Protein AF-A0A920RIL0-F1 (afdb_monomer_lite)

Structure (mmCIF, N/CA/C/O backbone):
data_AF-A0A920RIL0-F1
#
_entry.id   AF-A0A920RIL0-F1
#
loop_
_atom_site.group_PDB
_atom_site.id
_atom_site.type_symbol
_atom_site.label_atom_id
_atom_site.label_alt_id
_atom_site.label_comp_id
_atom_site.label_asym_id
_atom_site.label_entity_id
_atom_site.label_seq_id
_atom_site.pdbx_PDB_ins_code
_atom_site.Cartn_x
_atom_site.Cartn_y
_atom_site.Cartn_z
_atom_site.occupancy
_atom_site.B_iso_or_equiv
_atom_site.auth_seq_id
_atom_site.auth_comp_id
_atom_site.auth_asym_id
_atom_site.auth_atom_id
_atom_site.pdbx_PDB_model_num
ATOM 1 N N . MET A 1 1 ? -2.866 13.412 -22.494 1.00 49.56 1 MET A N 1
ATOM 2 C CA . MET A 1 1 ? -2.542 11.996 -22.767 1.00 49.56 1 MET A CA 1
ATOM 3 C C . MET A 1 1 ? -3.400 11.164 -21.834 1.00 49.56 1 MET A C 1
ATOM 5 O O . MET A 1 1 ? -3.338 11.441 -20.638 1.00 49.56 1 MET A O 1
ATOM 9 N N . PRO A 1 2 ? -4.273 10.280 -22.341 1.00 60.06 2 PRO A N 1
ATOM 10 C CA . PRO A 1 2 ? -5.115 9.467 -21.474 1.00 60.06 2 PRO A CA 1
ATOM 11 C C . PRO A 1 2 ? -4.223 8.517 -20.672 1.00 60.06 2 PRO A C 1
ATOM 13 O O . PRO A 1 2 ? -3.337 7.881 -21.232 1.00 60.06 2 PRO A O 1
ATOM 16 N N . ILE A 1 3 ? -4.432 8.463 -19.360 1.00 62.81 3 ILE A N 1
ATOM 17 C CA . ILE A 1 3 ? -3.834 7.437 -18.507 1.00 62.81 3 ILE A CA 1
ATOM 18 C C . ILE A 1 3 ? -4.534 6.130 -18.899 1.00 62.81 3 ILE A C 1
ATOM 20 O O . ILE A 1 3 ? -5.755 6.032 -18.752 1.00 62.81 3 ILE A O 1
ATOM 24 N N . SER A 1 4 ? -3.810 5.163 -19.467 1.00 67.12 4 SER A N 1
ATOM 25 C CA . SER A 1 4 ? -4.355 3.847 -19.811 1.00 67.12 4 SER A CA 1
ATOM 26 C C . SER A 1 4 ? -4.623 3.064 -18.526 1.00 67.12 4 SER A C 1
ATOM 28 O O . SER A 1 4 ? -3.791 2.321 -18.023 1.00 67.12 4 SER A O 1
ATOM 30 N N . LEU A 1 5 ? -5.832 3.209 -17.980 1.00 69.69 5 LEU A N 1
ATOM 31 C CA . LEU A 1 5 ? -6.264 2.458 -16.793 1.00 69.69 5 LEU A CA 1
ATOM 32 C C . LEU A 1 5 ? -6.275 0.939 -17.0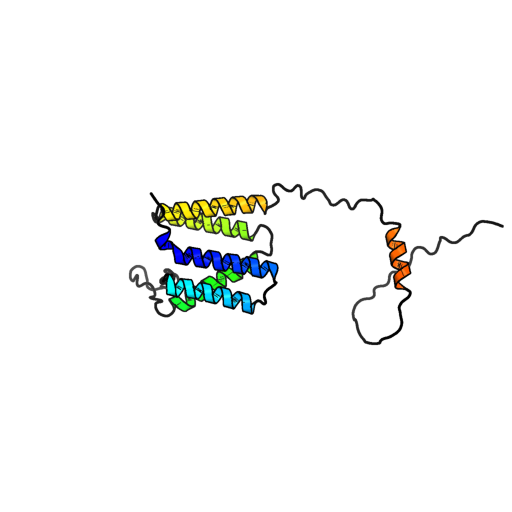26 1.00 69.69 5 LEU A C 1
ATOM 34 O O . LEU A 1 5 ? -6.320 0.180 -16.064 1.00 69.69 5 LEU A O 1
ATOM 38 N N . THR A 1 6 ? -6.241 0.500 -18.289 1.00 78.06 6 THR A N 1
ATOM 39 C CA . THR A 1 6 ? -6.264 -0.910 -18.689 1.00 78.06 6 THR A CA 1
ATOM 40 C C . THR A 1 6 ? -5.052 -1.692 -18.190 1.00 78.06 6 THR A C 1
ATOM 42 O O . THR A 1 6 ? -5.210 -2.858 -17.837 1.00 78.06 6 THR A O 1
ATOM 45 N N . GLU A 1 7 ? -3.883 -1.057 -18.131 1.00 76.88 7 GLU A N 1
ATOM 46 C CA . GLU A 1 7 ? -2.630 -1.694 -17.705 1.00 76.88 7 GLU A CA 1
ATOM 47 C C . GLU A 1 7 ? -2.600 -1.945 -16.192 1.00 76.88 7 GLU A C 1
ATOM 49 O O . GLU A 1 7 ? -2.037 -2.933 -15.752 1.00 76.88 7 GLU A O 1
ATOM 54 N N . TYR A 1 8 ? -3.296 -1.126 -15.396 1.00 80.69 8 TYR A N 1
ATOM 55 C CA . TYR A 1 8 ? -3.275 -1.194 -13.925 1.00 80.69 8 TYR A CA 1
ATOM 56 C C . TYR A 1 8 ? -4.561 -1.780 -13.318 1.00 80.69 8 TYR A C 1
ATOM 58 O O . TYR A 1 8 ? -4.869 -1.567 -12.143 1.00 80.69 8 TYR A O 1
ATOM 66 N N . ARG A 1 9 ? -5.370 -2.493 -14.112 1.00 87.88 9 ARG A N 1
ATOM 67 C CA . ARG A 1 9 ? -6.700 -2.978 -13.686 1.00 87.88 9 ARG A CA 1
ATOM 68 C C . ARG A 1 9 ? -6.630 -3.914 -12.488 1.00 87.88 9 ARG A C 1
ATOM 70 O O . ARG A 1 9 ? -7.456 -3.799 -11.584 1.00 87.88 9 ARG A O 1
ATOM 77 N N . VAL A 1 10 ? -5.675 -4.841 -12.509 1.00 87.88 10 VAL A N 1
ATOM 78 C CA . VAL A 1 10 ? -5.489 -5.825 -11.439 1.00 87.88 10 VAL A CA 1
ATOM 79 C C . VAL A 1 10 ? -5.045 -5.112 -10.166 1.00 87.88 10 VAL A C 1
ATOM 81 O O . VAL A 1 10 ? -5.660 -5.298 -9.118 1.00 87.88 10 VAL A O 1
ATOM 84 N N . LEU A 1 11 ? -4.073 -4.205 -10.279 1.00 86.44 11 LEU A N 1
ATOM 85 C CA . LEU A 1 11 ? -3.613 -3.369 -9.176 1.00 86.44 11 LEU A CA 1
ATOM 86 C C . LEU A 1 11 ? -4.756 -2.588 -8.509 1.00 86.44 11 LEU A C 1
ATOM 88 O O . LEU A 1 11 ? -4.935 -2.682 -7.294 1.00 86.44 11 LEU A O 1
ATOM 92 N N . TYR A 1 12 ? -5.586 -1.877 -9.279 1.00 88.38 12 TYR A N 1
ATOM 93 C CA . TYR A 1 12 ? -6.725 -1.146 -8.713 1.00 88.38 12 TYR A CA 1
ATOM 94 C C . TYR A 1 12 ? -7.756 -2.067 -8.056 1.00 88.38 12 TYR A C 1
ATOM 96 O O . TYR A 1 12 ? -8.289 -1.730 -6.999 1.00 88.38 12 TYR A O 1
ATOM 104 N N . PHE A 1 13 ? -8.023 -3.235 -8.644 1.00 90.81 13 PHE A N 1
ATOM 105 C CA . PHE A 1 13 ? -8.923 -4.222 -8.054 1.00 90.81 13 PHE A CA 1
ATOM 106 C C . PHE A 1 13 ? -8.411 -4.715 -6.692 1.00 90.81 13 PHE A C 1
ATOM 108 O O . PHE A 1 13 ? -9.163 -4.734 -5.718 1.00 90.81 13 PHE A O 1
ATOM 115 N N . CYS A 1 14 ? -7.121 -5.031 -6.595 1.00 91.31 14 CYS A N 1
ATOM 116 C CA . CYS A 1 14 ? -6.489 -5.465 -5.353 1.00 91.31 14 CYS A CA 1
ATOM 117 C C . CYS A 1 14 ? -6.467 -4.363 -4.283 1.00 91.31 14 CYS A C 1
ATOM 119 O O . CYS A 1 14 ? -6.747 -4.647 -3.118 1.00 91.31 14 CYS A O 1
ATOM 121 N N . ILE A 1 15 ? -6.220 -3.104 -4.665 1.00 90.25 15 ILE A N 1
ATOM 122 C CA . ILE A 1 15 ? -6.303 -1.954 -3.746 1.00 90.25 15 ILE A CA 1
ATOM 123 C C . ILE A 1 15 ? -7.717 -1.824 -3.169 1.00 90.25 15 ILE A C 1
ATOM 125 O O . ILE A 1 15 ? -7.874 -1.671 -1.959 1.00 90.25 15 ILE A O 1
ATOM 129 N N . VAL A 1 16 ? -8.754 -1.933 -4.007 1.00 92.56 16 VAL A N 1
ATOM 130 C CA . VAL A 1 16 ? -10.151 -1.879 -3.547 1.00 92.56 16 VAL A CA 1
ATOM 131 C C . VAL A 1 16 ? -10.467 -3.042 -2.605 1.00 92.56 16 VAL A C 1
ATOM 133 O O . VAL A 1 16 ? -11.109 -2.829 -1.578 1.00 92.56 16 VAL A O 1
ATOM 136 N N . LEU A 1 17 ? -9.994 -4.257 -2.897 1.00 92.44 17 LEU A N 1
ATOM 137 C CA . LEU A 1 17 ? -10.187 -5.408 -2.010 1.00 92.44 17 LEU A CA 1
ATOM 138 C C . LEU A 1 17 ? -9.513 -5.226 -0.647 1.00 92.44 17 LEU A C 1
ATOM 140 O O . LEU A 1 17 ? -10.130 -5.533 0.375 1.00 92.44 17 LEU A O 1
ATOM 144 N N . LEU A 1 18 ? -8.279 -4.715 -0.610 1.00 91.12 18 LEU A N 1
ATOM 145 C CA . LEU A 1 18 ? -7.586 -4.417 0.648 1.00 91.12 18 LEU A CA 1
ATOM 146 C C . LEU A 1 18 ? -8.314 -3.332 1.436 1.00 91.12 18 LEU A C 1
ATOM 148 O O . LEU A 1 18 ? -8.515 -3.491 2.636 1.00 91.12 18 LEU A O 1
ATOM 152 N N . PHE A 1 19 ? -8.775 -2.279 0.760 1.00 90.69 19 PHE A N 1
ATOM 153 C CA . PHE A 1 19 ? -9.535 -1.201 1.386 1.00 90.69 19 PHE A CA 1
ATOM 154 C C . PHE A 1 19 ? -10.853 -1.697 1.994 1.00 90.69 19 PHE A C 1
ATOM 156 O O . PHE A 1 19 ? -11.148 -1.415 3.152 1.00 90.69 19 PHE A O 1
ATOM 163 N N . VAL A 1 20 ? -11.623 -2.501 1.251 1.00 92.00 20 VAL A N 1
ATOM 164 C CA . VAL A 1 20 ? -12.858 -3.118 1.762 1.00 92.00 20 VAL A CA 1
ATOM 165 C C . VAL A 1 20 ? -12.556 -4.048 2.933 1.00 92.00 20 VAL A C 1
ATOM 167 O O . VAL A 1 20 ? -13.283 -4.031 3.920 1.00 92.00 20 VAL A O 1
ATOM 170 N N . THR A 1 21 ? -11.484 -4.837 2.850 1.00 90.12 21 THR A N 1
ATOM 171 C CA . THR A 1 21 ? -11.069 -5.717 3.950 1.00 90.12 21 THR A CA 1
ATOM 172 C C . THR A 1 21 ? -10.731 -4.908 5.202 1.00 90.12 21 THR A C 1
ATOM 174 O O . THR A 1 21 ? -11.156 -5.302 6.282 1.00 90.12 21 THR A O 1
ATOM 177 N N . GLY A 1 22 ? -10.047 -3.766 5.059 1.00 88.19 22 GLY A N 1
ATOM 178 C CA . GLY A 1 22 ? -9.772 -2.834 6.158 1.00 88.19 22 GLY A CA 1
ATOM 179 C C . GLY A 1 22 ? -11.048 -2.272 6.787 1.00 88.19 22 GLY A C 1
ATOM 180 O O . GLY A 1 22 ? -11.240 -2.394 7.987 1.00 88.19 22 GLY A O 1
ATOM 181 N N . ILE A 1 23 ? -11.994 -1.786 5.976 1.00 89.38 23 ILE A N 1
ATOM 182 C CA . ILE A 1 23 ? -13.288 -1.300 6.491 1.00 89.38 23 ILE A CA 1
ATOM 183 C C . ILE A 1 23 ? -14.049 -2.406 7.233 1.00 89.38 23 ILE A C 1
ATOM 185 O O . ILE A 1 23 ? -14.637 -2.175 8.287 1.00 89.38 23 ILE A O 1
ATOM 189 N N . VAL A 1 24 ? -14.100 -3.615 6.667 1.00 90.38 24 VAL A N 1
ATOM 190 C CA . VAL A 1 24 ? -14.800 -4.740 7.303 1.00 90.38 24 VAL A CA 1
ATOM 191 C C . VAL A 1 24 ? -14.129 -5.114 8.620 1.00 90.38 24 VAL A C 1
ATOM 193 O O . VAL A 1 24 ? -14.828 -5.487 9.562 1.00 90.38 24 VAL A O 1
ATOM 196 N N . ASP A 1 25 ? -12.807 -5.013 8.684 1.00 88.19 25 ASP A N 1
ATOM 197 C CA . ASP A 1 25 ? -12.043 -5.260 9.894 1.00 88.19 25 ASP A CA 1
ATOM 198 C C . ASP A 1 25 ? -12.374 -4.263 11.010 1.00 88.19 25 ASP A C 1
ATOM 200 O O . ASP A 1 25 ? -12.695 -4.684 12.121 1.00 88.19 25 ASP A O 1
ATOM 204 N N . ASP A 1 26 ? -12.420 -2.973 10.680 1.00 85.25 26 ASP A N 1
ATOM 205 C CA . ASP A 1 26 ? -12.790 -1.909 11.619 1.00 85.25 26 ASP A CA 1
ATOM 206 C C . ASP A 1 26 ? -14.232 -2.059 12.129 1.00 85.25 26 ASP A C 1
ATOM 208 O O . ASP A 1 26 ? -14.541 -1.736 13.274 1.00 85.25 26 ASP A O 1
ATOM 212 N N . LEU A 1 27 ? -15.142 -2.566 11.287 1.00 88.38 27 LEU A N 1
ATOM 213 C CA . LEU A 1 27 ? -16.558 -2.721 11.637 1.00 88.38 27 LEU A CA 1
ATOM 214 C C . LEU A 1 27 ? -16.879 -4.010 12.401 1.00 88.38 27 LEU A C 1
ATOM 216 O O . LEU A 1 27 ? -17.881 -4.054 13.117 1.00 88.38 27 LEU A O 1
ATOM 220 N N . ARG A 1 28 ? -16.130 -5.094 12.170 1.00 86.88 28 ARG A N 1
ATOM 221 C CA . ARG A 1 28 ? -16.470 -6.440 12.670 1.00 86.88 28 ARG A CA 1
ATOM 222 C C . ARG A 1 28 ? -15.414 -7.065 13.576 1.00 86.88 28 ARG A C 1
ATOM 224 O O . ARG A 1 28 ? -15.626 -8.207 13.976 1.00 86.88 28 ARG A O 1
ATOM 231 N N . GLU A 1 29 ? -14.320 -6.362 13.869 1.00 84.62 29 GLU A N 1
ATOM 232 C CA . GLU A 1 29 ? -13.197 -6.844 14.684 1.00 84.62 29 GLU A CA 1
ATOM 233 C C . GLU A 1 29 ? -12.791 -8.276 14.302 1.00 84.62 29 GLU A C 1
ATOM 235 O O . GLU A 1 29 ? -12.938 -9.234 15.068 1.00 84.62 29 GLU A O 1
ATOM 240 N N . LEU A 1 30 ? -12.327 -8.458 13.062 1.00 87.00 30 LEU A N 1
ATOM 241 C CA . LEU A 1 30 ? -12.031 -9.796 12.558 1.00 87.00 30 LEU A CA 1
ATOM 242 C C . LEU A 1 30 ? -10.887 -10.446 13.358 1.00 87.00 30 LEU A C 1
ATOM 244 O O . LEU A 1 30 ? -9.937 -9.771 13.767 1.00 87.00 30 LEU A O 1
ATOM 248 N N . PRO A 1 31 ? -10.900 -11.779 13.544 1.00 89.44 31 PRO A N 1
ATOM 249 C CA . PRO A 1 31 ? -9.770 -12.454 14.160 1.00 89.44 31 PRO A CA 1
ATOM 250 C C . PRO A 1 31 ? -8.516 -12.280 13.280 1.00 89.44 31 PRO A C 1
ATOM 252 O O . PRO A 1 31 ? -8.625 -12.355 12.051 1.00 89.44 31 PRO A O 1
ATOM 255 N N . PRO A 1 32 ? -7.310 -12.126 13.866 1.00 86.38 32 PRO A N 1
ATOM 256 C CA . PRO A 1 32 ? -6.076 -11.866 13.112 1.00 86.38 32 PRO A CA 1
ATOM 257 C C . PRO A 1 32 ? -5.805 -12.875 11.987 1.00 86.38 32 PRO A C 1
ATOM 259 O O . PRO A 1 32 ? -5.346 -12.506 10.908 1.00 86.38 32 PRO A O 1
ATOM 262 N N . ALA A 1 33 ? -6.161 -14.145 12.205 1.00 89.44 33 ALA A N 1
ATOM 263 C CA . ALA A 1 33 ? -6.029 -15.197 11.201 1.00 89.44 33 ALA A CA 1
ATOM 264 C C . ALA A 1 33 ? -6.889 -14.942 9.949 1.00 89.44 33 ALA A C 1
ATOM 266 O O . ALA A 1 33 ? -6.428 -15.177 8.835 1.00 89.44 33 ALA A O 1
ATOM 267 N N . ALA A 1 34 ? -8.115 -14.428 10.105 1.00 88.69 34 ALA A N 1
ATOM 268 C CA . ALA A 1 34 ? -8.984 -14.120 8.970 1.00 88.69 34 ALA A CA 1
ATOM 269 C C . ALA A 1 34 ? -8.444 -12.934 8.156 1.00 88.69 34 ALA A C 1
ATOM 271 O O . ALA A 1 34 ? -8.430 -12.998 6.927 1.00 88.69 34 ALA A O 1
ATOM 272 N N . LYS A 1 35 ? -7.929 -11.895 8.831 1.00 88.94 35 LYS A N 1
ATOM 273 C CA . LYS A 1 35 ? -7.284 -10.744 8.172 1.00 88.94 35 LYS A CA 1
ATOM 274 C C . LYS A 1 35 ? -6.095 -11.197 7.325 1.00 88.94 35 LYS A C 1
ATOM 276 O O . LYS A 1 35 ? -5.992 -10.839 6.155 1.00 88.94 35 LYS A O 1
ATOM 281 N N . PHE A 1 36 ? -5.245 -12.047 7.901 1.00 91.69 36 PHE A N 1
ATOM 282 C CA . PHE A 1 36 ? -4.061 -12.569 7.229 1.00 91.69 36 PHE A CA 1
ATOM 283 C C . PHE A 1 36 ? -4.409 -13.404 5.991 1.00 91.69 36 PHE A C 1
ATOM 285 O O . PHE A 1 36 ? -3.791 -13.232 4.945 1.00 91.69 36 PHE A O 1
ATOM 292 N N . VAL A 1 37 ? -5.430 -14.268 6.066 1.00 93.38 37 VAL A N 1
ATOM 293 C CA . VAL A 1 37 ? -5.878 -15.067 4.909 1.00 93.38 37 VAL A CA 1
ATOM 294 C C . VAL A 1 37 ? -6.377 -14.173 3.773 1.00 93.38 37 VAL A C 1
ATOM 296 O O . VAL A 1 37 ? -6.024 -14.405 2.619 1.00 93.38 37 VAL A O 1
ATOM 299 N N . MET A 1 38 ? -7.149 -13.126 4.078 1.00 91.50 38 MET A N 1
ATOM 300 C CA . MET A 1 38 ? -7.628 -12.185 3.058 1.00 91.50 38 MET A CA 1
ATOM 301 C C . MET A 1 38 ? -6.472 -11.423 2.400 1.00 91.50 38 MET A C 1
ATOM 303 O O . MET A 1 38 ? -6.415 -11.327 1.175 1.00 91.50 38 MET A O 1
ATOM 307 N N . GLN A 1 39 ? -5.512 -10.943 3.194 1.00 93.62 39 GLN A N 1
ATOM 308 C CA . GLN A 1 39 ? -4.314 -10.273 2.681 1.00 93.62 39 GLN A CA 1
ATOM 309 C C . GLN A 1 39 ? -3.455 -11.220 1.832 1.00 93.62 39 GLN A C 1
ATOM 311 O O . GLN A 1 39 ? -2.956 -10.817 0.784 1.00 93.62 39 GLN A O 1
ATOM 316 N N . LEU A 1 40 ? -3.335 -12.491 2.231 1.00 94.06 40 LEU A N 1
ATOM 317 C CA . LEU A 1 40 ? -2.615 -13.514 1.473 1.00 94.06 40 LEU A CA 1
ATOM 318 C C . LEU A 1 40 ? -3.269 -13.761 0.112 1.00 94.06 40 LEU A C 1
ATOM 320 O O . LEU A 1 40 ? -2.569 -13.818 -0.894 1.00 94.06 40 LEU A O 1
ATOM 324 N N . ILE A 1 41 ? -4.599 -13.863 0.058 1.00 93.06 41 ILE A N 1
ATOM 325 C CA . ILE A 1 41 ? -5.328 -14.030 -1.206 1.00 93.06 41 ILE A CA 1
ATOM 326 C C . ILE A 1 41 ? -5.067 -12.841 -2.135 1.00 93.06 41 ILE A C 1
ATOM 328 O O . ILE A 1 41 ? -4.790 -13.045 -3.316 1.00 93.06 41 ILE A O 1
ATOM 332 N N . VAL A 1 42 ? -5.108 -11.610 -1.615 1.00 92.69 42 VAL A N 1
ATOM 333 C CA . VAL A 1 42 ? -4.833 -10.419 -2.433 1.00 92.69 42 VAL A CA 1
ATOM 334 C C . VAL A 1 42 ? -3.378 -10.381 -2.911 1.00 92.69 42 VAL A C 1
ATOM 336 O O . VAL A 1 42 ? -3.134 -10.070 -4.077 1.00 92.69 42 VAL A O 1
ATOM 339 N N . ALA A 1 43 ? -2.422 -10.746 -2.054 1.00 91.12 43 ALA A N 1
ATOM 340 C CA . ALA A 1 43 ? -1.010 -10.809 -2.421 1.00 91.12 43 ALA A CA 1
ATOM 341 C C . ALA A 1 43 ? -0.754 -11.832 -3.534 1.00 91.12 43 ALA A C 1
ATOM 343 O O . ALA A 1 43 ? -0.080 -11.528 -4.515 1.00 91.12 43 ALA A O 1
ATOM 344 N N . LEU A 1 44 ? -1.348 -13.023 -3.42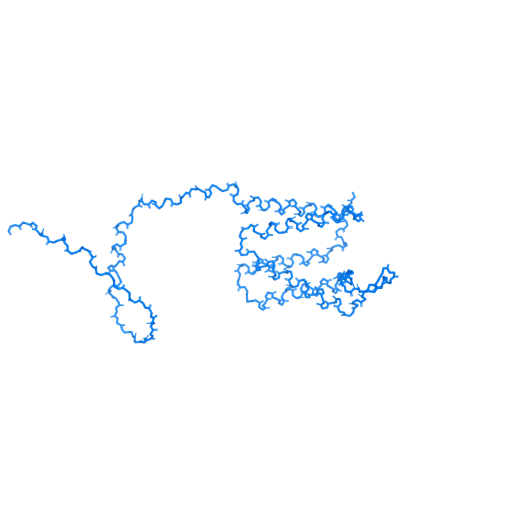9 1.00 91.25 44 LEU A N 1
ATOM 345 C CA . LEU A 1 44 ? -1.250 -14.045 -4.470 1.00 91.25 44 LEU A CA 1
ATOM 346 C C . LEU A 1 44 ? -1.932 -13.598 -5.768 1.00 91.25 44 LEU A C 1
ATOM 348 O O . LEU A 1 44 ? -1.394 -13.843 -6.844 1.00 91.25 44 LEU A O 1
ATOM 352 N N . ALA A 1 45 ? -3.075 -12.911 -5.687 1.00 90.25 45 ALA A N 1
ATOM 353 C CA . ALA A 1 45 ? -3.745 -12.370 -6.866 1.00 90.25 45 ALA A CA 1
ATOM 354 C C . ALA A 1 45 ? -2.851 -11.374 -7.620 1.00 90.25 45 ALA A C 1
ATOM 356 O O . ALA A 1 45 ? -2.749 -11.473 -8.837 1.00 90.25 45 ALA A O 1
ATOM 357 N N . LEU A 1 46 ? -2.150 -10.474 -6.919 1.00 89.06 46 LEU A N 1
ATOM 358 C CA . LEU A 1 46 ? -1.195 -9.556 -7.553 1.00 89.06 46 LEU A CA 1
ATOM 359 C C . LEU A 1 46 ? -0.026 -10.292 -8.214 1.00 89.06 46 LEU A C 1
ATOM 361 O O . LEU A 1 46 ? 0.329 -9.983 -9.348 1.00 89.06 46 LEU A O 1
ATOM 365 N N . VAL A 1 47 ? 0.544 -11.292 -7.540 1.00 88.44 47 VAL A N 1
ATOM 366 C CA . VAL A 1 47 ? 1.695 -12.036 -8.071 1.00 88.44 47 VAL A CA 1
ATOM 367 C C . VAL A 1 47 ? 1.322 -12.872 -9.299 1.00 88.44 47 VAL A C 1
ATOM 369 O O . VAL A 1 47 ? 2.080 -12.898 -10.263 1.00 88.44 47 VAL A O 1
ATOM 372 N N 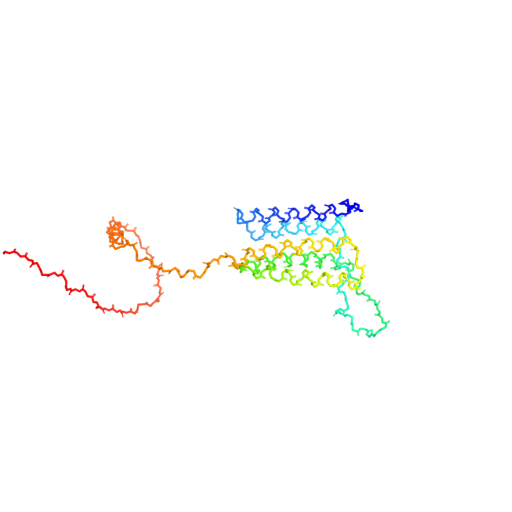. PHE A 1 48 ? 0.169 -13.548 -9.295 1.00 86.94 48 PHE A N 1
ATOM 373 C CA . PHE A 1 48 ? -0.214 -14.447 -10.390 1.00 86.94 48 PHE A CA 1
ATOM 374 C C . PHE A 1 48 ? -0.936 -13.761 -11.553 1.00 86.94 48 PHE A C 1
ATOM 376 O O . PHE A 1 48 ? -0.889 -14.282 -12.663 1.00 86.94 48 PHE A O 1
ATOM 383 N N . LEU A 1 49 ? -1.639 -12.647 -11.317 1.00 84.69 49 LEU A N 1
ATOM 384 C CA . LEU A 1 49 ? -2.421 -11.970 -12.361 1.00 84.69 49 LEU A CA 1
ATOM 385 C C . LEU A 1 49 ? -1.693 -10.776 -12.984 1.00 84.69 49 LEU A C 1
ATOM 387 O O . LEU A 1 49 ? -1.952 -10.476 -14.144 1.00 84.69 49 LEU A O 1
ATOM 391 N N . ASP A 1 50 ? -0.836 -10.097 -12.219 1.00 80.50 50 ASP A N 1
ATOM 392 C CA . ASP A 1 50 ? -0.129 -8.879 -12.648 1.00 80.50 50 ASP A CA 1
ATOM 393 C C . ASP A 1 50 ? 1.386 -9.108 -12.795 1.00 80.50 50 ASP A C 1
ATOM 395 O O . ASP A 1 50 ? 2.121 -8.190 -13.138 1.00 80.50 50 ASP A O 1
ATOM 399 N N . GLU A 1 51 ? 1.866 -10.323 -12.490 1.00 79.75 51 GLU A N 1
ATOM 400 C CA . GLU A 1 51 ? 3.290 -10.705 -12.470 1.00 79.75 51 GLU A CA 1
ATOM 401 C C . GLU A 1 51 ? 4.187 -9.735 -11.680 1.00 79.75 51 GLU A C 1
ATOM 403 O O . GLU A 1 51 ? 5.395 -9.631 -11.924 1.00 79.75 51 GLU A O 1
ATOM 408 N N . GLN A 1 52 ? 3.608 -9.045 -10.691 1.00 77.06 52 GLN A N 1
ATOM 409 C CA . GLN A 1 52 ? 4.304 -8.039 -9.902 1.00 77.06 52 GLN A CA 1
ATOM 410 C C . GLN A 1 52 ? 5.253 -8.720 -8.909 1.00 77.06 52 GLN A C 1
ATOM 412 O O . GLN A 1 52 ? 4.909 -9.021 -7.764 1.00 77.06 52 GLN A O 1
ATOM 417 N N . LEU A 1 53 ? 6.466 -8.996 -9.386 1.00 77.31 53 LEU A N 1
ATOM 418 C CA . LEU A 1 53 ? 7.494 -9.766 -8.698 1.00 77.31 53 LEU A CA 1
ATOM 419 C C . LEU A 1 53 ? 8.712 -8.892 -8.392 1.00 77.31 53 LEU A C 1
ATOM 421 O O . LEU A 1 53 ? 9.304 -8.273 -9.275 1.00 77.31 53 LEU A O 1
ATOM 425 N N . VAL A 1 54 ? 9.155 -8.919 -7.138 1.00 73.38 54 VAL A N 1
ATOM 426 C CA . VAL A 1 54 ? 10.469 -8.425 -6.721 1.00 73.38 54 VAL A CA 1
ATOM 427 C C . VAL A 1 54 ? 11.488 -9.473 -7.156 1.00 73.38 54 VAL A C 1
ATOM 429 O O . VAL A 1 54 ? 11.841 -10.382 -6.410 1.00 73.38 54 VAL A O 1
ATOM 432 N N . ARG A 1 55 ? 11.897 -9.374 -8.422 1.00 67.69 55 ARG A N 1
ATOM 433 C CA . ARG A 1 55 ? 12.909 -10.248 -9.035 1.00 67.69 55 ARG A CA 1
ATOM 434 C C . ARG A 1 55 ? 14.324 -9.863 -8.620 1.00 67.69 55 ARG A C 1
ATOM 436 O O . ARG A 1 55 ? 15.209 -10.708 -8.589 1.00 67.69 55 ARG A O 1
ATOM 443 N N . PHE A 1 56 ? 14.504 -8.594 -8.263 1.00 67.56 56 PHE A N 1
ATOM 444 C CA . PHE A 1 56 ? 15.780 -8.018 -7.883 1.00 67.56 56 PHE A CA 1
ATOM 445 C C . PHE A 1 56 ? 15.628 -7.281 -6.563 1.00 67.56 56 PHE A C 1
ATOM 447 O O . PHE A 1 56 ? 14.819 -6.365 -6.438 1.00 67.56 56 PHE A O 1
ATOM 454 N N . VAL A 1 57 ? 16.422 -7.687 -5.579 1.00 65.88 57 VAL A N 1
ATOM 455 C CA . VAL A 1 57 ? 16.493 -7.031 -4.268 1.00 65.88 57 VAL A CA 1
ATOM 456 C C . VAL A 1 57 ? 17.574 -5.933 -4.277 1.00 65.88 57 VAL A C 1
ATOM 458 O O . VAL A 1 57 ? 17.754 -5.224 -3.299 1.00 65.88 57 VAL A O 1
ATOM 461 N N . GLY A 1 58 ? 18.235 -5.711 -5.417 1.00 62.47 58 GLY A N 1
ATOM 462 C CA . GLY A 1 58 ? 19.390 -4.827 -5.525 1.00 62.47 58 GLY A CA 1
ATOM 463 C C . GLY A 1 58 ? 20.663 -5.495 -5.008 1.00 62.47 58 GLY A C 1
ATOM 464 O O . GLY A 1 58 ? 20.656 -6.654 -4.589 1.00 62.47 58 GLY A O 1
ATOM 465 N N . ASP A 1 59 ? 21.755 -4.744 -5.045 1.00 61.47 59 ASP A N 1
ATOM 466 C CA . ASP A 1 59 ? 23.094 -5.189 -4.659 1.00 61.47 59 ASP A CA 1
ATOM 467 C C . ASP A 1 59 ? 23.290 -5.183 -3.126 1.00 61.47 59 ASP A C 1
ATOM 469 O O . ASP A 1 59 ? 24.153 -4.511 -2.570 1.00 61.47 59 ASP A O 1
ATOM 473 N N . ILE A 1 60 ? 22.386 -5.844 -2.396 1.00 60.97 60 ILE A N 1
ATOM 474 C CA . ILE A 1 60 ? 22.472 -5.930 -0.925 1.00 60.97 60 ILE A CA 1
ATOM 475 C C . ILE A 1 60 ? 23.211 -7.190 -0.463 1.00 60.97 60 ILE A C 1
ATOM 477 O O . ILE A 1 60 ? 23.603 -7.285 0.699 1.00 60.97 60 ILE A O 1
ATOM 481 N N . LEU A 1 61 ? 23.350 -8.174 -1.355 1.00 57.50 61 LEU A N 1
ATOM 482 C CA . LEU A 1 61 ? 23.957 -9.477 -1.079 1.00 57.50 61 LEU A CA 1
ATOM 483 C C . LEU A 1 61 ? 25.112 -9.816 -2.028 1.00 57.50 61 LEU A C 1
ATOM 485 O O . LEU A 1 61 ? 25.783 -10.818 -1.775 1.00 57.50 61 LEU A O 1
ATOM 489 N N . ASP A 1 62 ? 25.357 -9.024 -3.081 1.00 51.75 62 ASP A N 1
ATOM 490 C CA . ASP A 1 62 ? 26.515 -9.249 -3.937 1.00 51.75 62 ASP A CA 1
ATOM 491 C C . ASP A 1 62 ? 27.764 -8.721 -3.221 1.00 51.75 62 ASP A C 1
ATOM 493 O O . ASP A 1 62 ? 27.886 -7.553 -2.855 1.00 51.75 62 ASP A O 1
ATOM 497 N N . GLN A 1 63 ? 28.689 -9.628 -2.931 1.00 54.41 63 GLN A N 1
ATOM 498 C CA . GLN A 1 63 ? 30.008 -9.294 -2.391 1.00 54.41 63 GLN A CA 1
ATOM 499 C C . GLN A 1 63 ? 31.084 -9.440 -3.481 1.00 54.41 63 GLN A C 1
ATOM 501 O O . GLN A 1 63 ? 32.278 -9.383 -3.182 1.00 54.41 63 GLN A O 1
ATOM 506 N N . SER A 1 64 ? 30.681 -9.626 -4.744 1.00 51.69 64 SER A N 1
ATOM 507 C CA . SER A 1 64 ? 31.547 -10.036 -5.857 1.00 51.69 64 SER A CA 1
ATOM 508 C C . SER A 1 64 ? 32.205 -8.868 -6.595 1.00 51.69 64 SER A C 1
ATOM 510 O O . SER A 1 64 ? 32.352 -8.895 -7.807 1.00 51.69 64 SER A O 1
ATOM 512 N N . GLY A 1 65 ? 32.675 -7.843 -5.885 1.00 51.81 65 GLY A N 1
ATOM 513 C CA . GLY A 1 65 ? 33.522 -6.798 -6.470 1.00 51.81 65 GLY A CA 1
ATOM 514 C C . GLY A 1 65 ? 32.903 -5.988 -7.636 1.00 51.81 65 GLY A C 1
ATOM 515 O O . GLY A 1 65 ? 31.794 -6.225 -8.094 1.00 51.81 65 GLY A O 1
ATOM 516 N N . PRO A 1 66 ? 33.616 -4.967 -8.135 1.00 54.03 66 PRO A N 1
ATOM 517 C CA . PRO A 1 66 ? 33.016 -3.900 -8.947 1.00 54.03 66 PRO A CA 1
ATOM 518 C C . PRO A 1 66 ? 32.606 -4.268 -10.390 1.00 54.03 66 PRO A C 1
ATOM 520 O O . PRO A 1 66 ? 32.186 -3.373 -11.123 1.00 54.03 66 PRO A O 1
ATOM 523 N N . ASN A 1 67 ? 32.745 -5.528 -10.828 1.00 49.97 67 ASN A N 1
ATOM 524 C CA . ASN A 1 67 ? 32.685 -5.884 -12.254 1.00 49.97 67 ASN A CA 1
ATOM 525 C C . ASN A 1 67 ? 31.850 -7.128 -12.612 1.00 49.97 67 ASN A C 1
ATOM 527 O O . ASN A 1 67 ? 31.747 -7.432 -13.799 1.00 49.97 67 ASN A O 1
ATOM 531 N N . GLU A 1 68 ? 31.241 -7.828 -11.655 1.00 47.84 68 GLU A N 1
ATOM 532 C CA . GLU A 1 68 ? 30.374 -8.982 -11.937 1.00 47.84 68 GLU A CA 1
ATOM 533 C C . GLU A 1 68 ? 28.958 -8.676 -11.450 1.00 47.84 68 GLU A C 1
ATOM 535 O O . GLU A 1 68 ? 28.517 -9.136 -10.412 1.00 47.84 68 GLU A O 1
ATOM 540 N N . TYR A 1 69 ? 28.253 -7.838 -12.215 1.00 51.25 69 TYR A N 1
ATOM 541 C CA . TYR A 1 69 ? 26.844 -7.517 -11.991 1.00 51.25 69 TYR A CA 1
ATOM 542 C C . TYR A 1 69 ? 25.970 -8.689 -12.444 1.00 51.25 69 TYR A C 1
ATOM 544 O O . TYR A 1 69 ? 25.311 -8.607 -13.483 1.00 51.25 69 TYR A O 1
ATOM 552 N N . GLU A 1 70 ? 25.977 -9.792 -11.702 1.00 50.62 70 GLU A N 1
ATOM 553 C CA . GLU A 1 70 ? 24.985 -10.844 -11.895 1.00 50.62 70 GLU A CA 1
ATOM 554 C C . GLU A 1 70 ? 23.950 -10.722 -10.775 1.00 50.62 70 GLU A C 1
ATOM 556 O O . GLU A 1 70 ? 24.165 -11.197 -9.659 1.00 50.62 70 GLU A O 1
ATOM 561 N N . PRO A 1 71 ? 22.831 -10.012 -11.016 1.00 55.00 71 PRO A N 1
ATOM 562 C CA . PRO A 1 71 ? 21.844 -9.818 -9.973 1.00 55.00 71 PRO A CA 1
ATOM 563 C C . PRO A 1 71 ? 21.351 -11.191 -9.519 1.00 55.00 71 PRO A C 1
ATOM 565 O O . PRO A 1 71 ? 20.956 -11.988 -10.369 1.00 55.00 71 PRO A O 1
ATOM 568 N N . LEU A 1 72 ? 21.375 -11.470 -8.206 1.00 56.22 72 LEU A N 1
ATOM 569 C CA . LEU A 1 72 ? 20.885 -12.740 -7.663 1.00 56.22 72 LEU A CA 1
ATOM 570 C C . LEU A 1 72 ? 19.494 -13.023 -8.249 1.00 56.22 72 LEU A C 1
ATOM 572 O O . LEU A 1 72 ? 18.507 -12.392 -7.865 1.00 56.22 72 LEU A O 1
ATOM 576 N N . GLY A 1 73 ? 19.439 -13.953 -9.204 1.00 58.31 73 GLY A N 1
ATOM 577 C CA . GLY A 1 73 ? 18.228 -14.343 -9.906 1.00 58.31 73 GLY A CA 1
ATOM 578 C C . GLY A 1 73 ? 17.322 -15.082 -8.940 1.00 58.31 73 GLY A C 1
ATOM 579 O O . GLY A 1 73 ? 17.389 -16.303 -8.812 1.00 58.31 73 GLY A O 1
ATOM 580 N N . LEU A 1 74 ? 16.487 -14.341 -8.216 1.00 64.69 74 LEU A N 1
ATOM 581 C CA . LEU A 1 74 ? 15.569 -14.891 -7.228 1.00 64.69 74 LEU A CA 1
ATOM 582 C C . LEU A 1 74 ? 14.364 -15.577 -7.890 1.00 64.69 74 LEU A C 1
ATOM 584 O O . LEU A 1 74 ? 13.292 -15.562 -7.319 1.00 64.69 74 LEU A O 1
ATOM 588 N N . ASP A 1 75 ? 14.466 -16.207 -9.059 1.00 68.62 75 ASP A N 1
ATOM 589 C CA . ASP A 1 75 ? 13.273 -16.624 -9.819 1.00 68.62 75 ASP A CA 1
ATOM 590 C C . ASP A 1 75 ? 12.303 -17.524 -9.025 1.00 68.62 75 ASP A C 1
ATOM 592 O O . ASP A 1 75 ? 11.093 -17.307 -9.052 1.00 68.62 75 ASP A O 1
ATOM 596 N N . ILE A 1 76 ? 12.816 -18.478 -8.238 1.00 76.00 76 ILE A N 1
ATOM 597 C CA . ILE A 1 76 ? 11.982 -19.355 -7.391 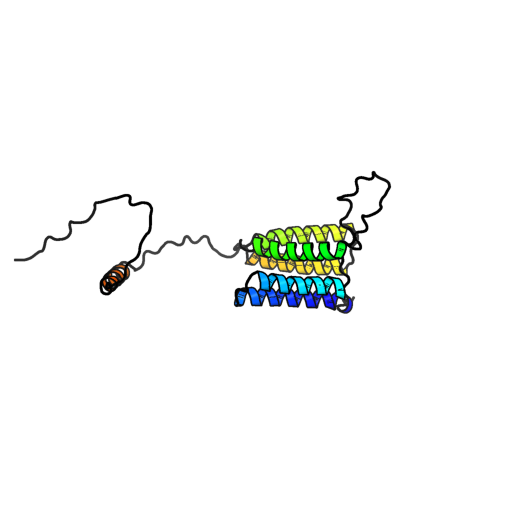1.00 76.00 76 ILE A CA 1
ATOM 598 C C . ILE A 1 76 ? 11.636 -18.690 -6.047 1.00 76.00 76 ILE A C 1
ATOM 600 O O . ILE A 1 76 ? 10.545 -18.889 -5.510 1.00 76.00 76 ILE A O 1
ATOM 604 N N . LEU A 1 77 ? 12.551 -17.890 -5.489 1.00 80.56 77 LEU A N 1
ATOM 605 C CA . LEU A 1 77 ? 12.387 -17.261 -4.172 1.00 80.56 77 LEU A CA 1
ATOM 606 C C . LEU A 1 77 ? 11.626 -15.922 -4.237 1.00 80.56 77 LEU A C 1
ATOM 608 O O . LEU A 1 77 ? 11.141 -15.442 -3.217 1.00 80.56 77 LEU A O 1
ATOM 612 N N . ALA A 1 78 ? 11.458 -15.341 -5.422 1.00 81.75 78 ALA A N 1
ATOM 613 C CA . ALA A 1 78 ? 10.816 -14.052 -5.652 1.00 81.75 78 ALA A CA 1
ATOM 614 C C . ALA A 1 78 ? 9.341 -14.096 -5.266 1.00 81.75 78 ALA A C 1
ATOM 616 O O . ALA A 1 78 ? 8.845 -13.139 -4.677 1.00 81.75 78 ALA A O 1
ATOM 617 N N . ILE A 1 79 ? 8.651 -15.211 -5.539 1.00 84.94 79 ILE A N 1
ATOM 618 C CA . ILE A 1 79 ? 7.241 -15.411 -5.173 1.00 84.94 79 ILE A CA 1
ATOM 619 C C . ILE A 1 79 ? 7.056 -15.388 -3.644 1.00 84.94 79 ILE A C 1
ATOM 621 O O . ILE A 1 79 ? 6.338 -14.520 -3.148 1.00 84.94 79 ILE A O 1
ATOM 625 N N . PRO A 1 80 ? 7.682 -16.281 -2.849 1.00 87.81 80 PRO A N 1
ATOM 626 C CA . PRO A 1 80 ? 7.493 -16.246 -1.402 1.00 87.81 80 PRO A CA 1
ATOM 627 C C . PRO A 1 80 ? 8.037 -14.954 -0.781 1.00 87.81 80 PRO A C 1
ATOM 629 O O . PRO A 1 80 ? 7.432 -14.448 0.161 1.00 87.81 80 PRO A O 1
ATOM 632 N N . LEU A 1 81 ? 9.120 -14.381 -1.322 1.00 88.00 81 LEU A N 1
ATOM 633 C CA . LEU A 1 81 ? 9.663 -13.109 -0.849 1.00 88.00 81 LEU A CA 1
ATOM 634 C C . LEU A 1 81 ? 8.686 -11.947 -1.063 1.00 88.00 81 LEU A C 1
ATOM 636 O O . LEU A 1 81 ? 8.481 -11.161 -0.143 1.00 88.00 81 LEU A O 1
ATOM 640 N N . THR A 1 82 ? 8.065 -11.834 -2.240 1.00 88.81 82 THR A N 1
ATOM 641 C CA . THR A 1 82 ? 7.088 -10.765 -2.518 1.00 88.81 82 THR A CA 1
ATOM 642 C C . THR A 1 82 ? 5.848 -10.880 -1.665 1.00 88.81 82 THR A C 1
ATOM 644 O O . THR A 1 82 ? 5.410 -9.884 -1.090 1.00 88.81 82 THR A O 1
ATOM 647 N N . VAL A 1 83 ? 5.304 -12.089 -1.543 1.00 91.06 83 VAL A N 1
ATOM 648 C CA . VAL A 1 83 ? 4.149 -12.341 -0.682 1.00 91.06 83 VAL A CA 1
ATOM 649 C C . VAL A 1 83 ? 4.495 -11.990 0.764 1.00 91.06 83 VAL A C 1
ATOM 651 O O . VAL A 1 83 ? 3.746 -11.264 1.414 1.00 91.06 83 VAL A O 1
ATOM 654 N N . PHE A 1 84 ? 5.654 -12.431 1.259 1.00 92.12 84 PHE A N 1
ATOM 655 C CA . PHE A 1 84 ? 6.102 -12.111 2.611 1.00 92.12 84 PHE A CA 1
ATOM 656 C C . PHE A 1 84 ? 6.307 -10.607 2.818 1.00 92.12 84 PHE A C 1
ATOM 658 O O . PHE A 1 84 ? 5.840 -10.066 3.817 1.00 92.12 84 PHE A O 1
ATOM 665 N N . ALA A 1 85 ? 6.950 -9.917 1.873 1.00 90.75 85 ALA A N 1
ATOM 666 C CA . ALA A 1 85 ? 7.159 -8.475 1.938 1.00 90.75 85 ALA A CA 1
ATOM 667 C C . ALA A 1 85 ? 5.825 -7.718 1.974 1.00 90.75 85 ALA A C 1
ATOM 669 O O . ALA A 1 85 ? 5.648 -6.829 2.802 1.00 90.75 85 ALA A O 1
ATOM 670 N N . MET A 1 86 ? 4.859 -8.104 1.137 1.00 91.06 86 MET A N 1
ATOM 671 C CA . MET A 1 86 ? 3.545 -7.465 1.098 1.00 91.06 86 MET A CA 1
ATOM 672 C C . MET A 1 86 ? 2.778 -7.660 2.409 1.00 91.06 86 MET A C 1
ATOM 674 O O . MET A 1 86 ? 2.297 -6.690 2.992 1.00 91.06 86 MET A O 1
ATOM 678 N N . LEU A 1 87 ? 2.709 -8.896 2.910 1.00 93.19 87 LEU A N 1
ATOM 679 C CA . LEU A 1 87 ? 2.054 -9.204 4.185 1.00 93.19 87 LEU A CA 1
ATOM 680 C C . LEU A 1 87 ? 2.751 -8.517 5.363 1.00 93.19 87 LEU A C 1
ATOM 682 O O . LEU A 1 87 ? 2.087 -7.996 6.258 1.00 93.19 87 LEU A O 1
ATOM 686 N N . GLY A 1 88 ? 4.084 -8.481 5.341 1.00 92.44 88 GLY A N 1
ATOM 687 C CA . GLY A 1 88 ? 4.902 -7.807 6.340 1.00 92.44 88 GLY A CA 1
ATOM 688 C C . GLY A 1 88 ? 4.620 -6.310 6.388 1.00 92.44 88 GLY A C 1
ATOM 689 O O . GLY A 1 88 ? 4.380 -5.780 7.468 1.00 92.44 88 GLY A O 1
ATOM 690 N N . VAL A 1 89 ? 4.576 -5.647 5.229 1.00 90.75 89 VAL A N 1
ATOM 691 C CA . VAL A 1 89 ? 4.249 -4.219 5.128 1.00 90.75 89 VAL A CA 1
ATOM 692 C C . VAL A 1 89 ? 2.835 -3.954 5.642 1.00 90.75 89 VAL A C 1
ATOM 694 O O . VAL A 1 89 ? 2.676 -3.135 6.541 1.00 90.75 89 VAL A O 1
ATOM 697 N N . ILE A 1 90 ? 1.817 -4.669 5.153 1.00 90.19 90 ILE A N 1
ATOM 698 C CA . ILE A 1 90 ? 0.422 -4.438 5.567 1.00 90.19 90 ILE A CA 1
ATOM 699 C C . ILE A 1 90 ? 0.260 -4.616 7.085 1.00 90.19 90 ILE A C 1
ATOM 701 O O . ILE A 1 90 ? -0.345 -3.778 7.754 1.00 90.19 90 ILE A O 1
ATOM 705 N N . ASN A 1 91 ? 0.833 -5.681 7.648 1.00 88.88 91 ASN A N 1
ATOM 706 C CA . ASN A 1 91 ? 0.749 -5.938 9.081 1.00 88.88 91 ASN A CA 1
ATOM 707 C C . ASN A 1 91 ? 1.567 -4.929 9.909 1.00 88.88 91 ASN A C 1
ATOM 709 O O . ASN A 1 91 ? 1.126 -4.523 10.980 1.00 88.88 91 ASN A O 1
ATOM 713 N N . ALA A 1 92 ? 2.732 -4.492 9.419 1.00 89.50 92 ALA A N 1
ATOM 714 C CA . ALA A 1 92 ? 3.538 -3.464 10.077 1.00 89.50 92 ALA A CA 1
ATOM 715 C C . ALA A 1 92 ? 2.819 -2.110 10.116 1.00 89.50 92 ALA A C 1
ATOM 717 O O . ALA A 1 92 ? 2.822 -1.458 11.156 1.00 89.50 92 ALA A O 1
ATOM 718 N N . PHE A 1 93 ? 2.161 -1.711 9.025 1.00 86.06 93 PHE A N 1
ATOM 719 C CA . PHE A 1 93 ? 1.360 -0.487 8.991 1.00 86.06 93 PHE A CA 1
ATOM 720 C C . PHE A 1 93 ? 0.209 -0.537 10.000 1.00 86.06 93 PHE A C 1
ATOM 722 O O . PHE A 1 93 ? 0.048 0.408 10.764 1.00 86.06 93 PHE A O 1
ATOM 729 N N . ASN A 1 94 ? -0.505 -1.664 10.093 1.00 83.12 94 ASN A N 1
ATOM 730 C CA . ASN A 1 94 ? -1.567 -1.845 11.090 1.00 83.12 94 ASN A CA 1
ATOM 731 C C . ASN A 1 94 ? -1.037 -1.760 12.541 1.00 83.12 94 ASN A C 1
ATOM 733 O O . ASN A 1 94 ? -1.694 -1.220 13.422 1.00 83.12 94 ASN A O 1
ATOM 737 N N . LEU A 1 95 ? 0.189 -2.232 12.802 1.00 83.31 95 LEU A N 1
ATOM 738 C CA . LEU A 1 95 ? 0.825 -2.105 14.122 1.00 83.31 95 LEU A CA 1
ATOM 739 C C . LEU A 1 95 ? 1.244 -0.662 14.460 1.00 83.31 95 LEU A C 1
ATOM 741 O O . LEU A 1 95 ? 1.261 -0.294 15.633 1.00 83.31 95 LEU A O 1
ATOM 745 N N . ILE A 1 96 ? 1.609 0.139 13.456 1.00 83.56 96 ILE A N 1
ATOM 746 C CA . ILE A 1 96 ? 2.054 1.533 13.626 1.00 83.56 96 ILE A CA 1
ATOM 747 C C . ILE A 1 96 ? 0.864 2.494 13.769 1.00 83.56 96 ILE A C 1
ATOM 749 O O . ILE A 1 96 ? 0.984 3.503 14.465 1.00 83.56 96 ILE A O 1
ATOM 753 N N . ASP A 1 97 ? -0.280 2.183 13.152 1.00 74.00 97 ASP A N 1
ATOM 754 C CA . ASP A 1 97 ? -1.462 3.059 13.096 1.00 74.00 97 ASP A CA 1
ATOM 755 C C . ASP A 1 97 ? -2.203 3.223 14.438 1.00 74.00 97 ASP A C 1
ATOM 757 O O . ASP A 1 97 ? -3.173 3.963 14.541 1.00 74.00 97 ASP A O 1
ATOM 761 N N . GLY A 1 98 ? -1.709 2.602 15.515 1.00 67.31 98 GLY A N 1
ATOM 762 C CA . GLY A 1 98 ? -2.200 2.822 16.882 1.00 67.31 98 GLY A CA 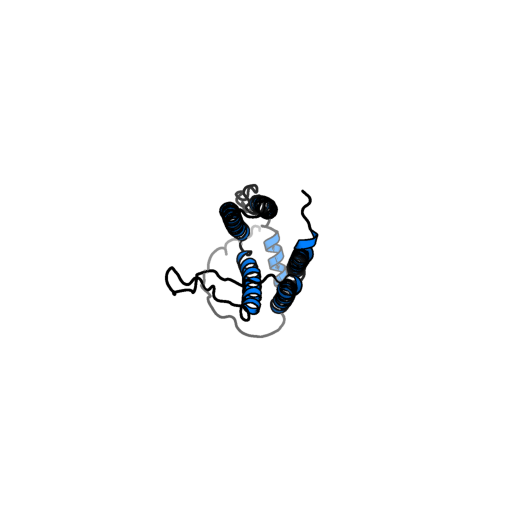1
ATOM 763 C C . GLY A 1 98 ? -1.816 4.178 17.499 1.00 67.31 98 GLY A C 1
ATOM 764 O O . GLY A 1 98 ? -2.166 4.444 18.648 1.00 67.31 98 GLY A O 1
ATOM 765 N N . LEU A 1 99 ? -1.069 5.020 16.775 1.00 68.25 99 LEU A N 1
ATOM 766 C CA . LEU A 1 99 ? -0.666 6.367 17.182 1.00 68.25 99 LEU A CA 1
ATOM 767 C C . LEU A 1 99 ? -1.143 7.380 16.132 1.00 68.25 99 LEU A C 1
ATOM 769 O O . LEU A 1 99 ? -0.516 7.514 15.076 1.00 68.25 99 LEU A O 1
ATOM 773 N N . ASP A 1 100 ? -2.220 8.108 16.449 1.00 66.94 100 ASP A N 1
ATOM 774 C CA . ASP A 1 100 ? -2.808 9.147 15.595 1.00 66.94 100 ASP A CA 1
ATOM 775 C C . ASP A 1 100 ? -1.718 10.124 15.099 1.00 66.94 100 ASP A C 1
ATOM 777 O O . ASP A 1 100 ? -1.100 10.861 15.871 1.00 66.94 100 ASP A O 1
ATOM 781 N N . GLY A 1 101 ? -1.430 10.078 13.795 1.00 68.31 101 GLY A N 1
ATOM 782 C CA . GLY A 1 101 ? -0.532 10.996 13.085 1.00 68.31 101 GLY A CA 1
ATOM 783 C C . GLY A 1 101 ? 0.866 10.458 12.765 1.00 68.31 101 GLY A C 1
ATOM 784 O O . GLY A 1 101 ? 1.508 10.959 11.838 1.00 68.31 101 GLY A O 1
ATOM 785 N N . LEU A 1 102 ? 1.345 9.413 13.453 1.00 78.75 102 LEU A N 1
ATOM 786 C CA . LEU A 1 102 ? 2.687 8.861 13.207 1.00 78.75 102 LEU A CA 1
ATOM 787 C C . LEU A 1 102 ? 2.750 8.097 11.877 1.00 78.75 102 LEU A C 1
ATOM 789 O O . LEU A 1 102 ? 3.670 8.294 11.079 1.00 78.75 102 LEU A O 1
ATOM 793 N N . CYS A 1 103 ? 1.742 7.264 11.620 1.00 83.31 103 CYS A N 1
ATOM 794 C CA . CYS A 1 103 ? 1.628 6.467 10.401 1.00 83.31 103 CYS A CA 1
ATOM 795 C C . CYS A 1 103 ? 1.607 7.352 9.140 1.00 83.31 103 CYS A C 1
ATOM 797 O O . CYS A 1 103 ? 2.361 7.126 8.185 1.00 83.31 103 CYS A O 1
ATOM 799 N N . GLY A 1 104 ? 0.824 8.436 9.165 1.00 85.38 104 GLY A N 1
ATOM 800 C CA . GLY A 1 104 ? 0.747 9.383 8.051 1.00 85.38 104 GLY A CA 1
ATOM 801 C C . GLY A 1 104 ? 2.064 10.130 7.800 1.00 85.38 104 GLY A C 1
ATOM 802 O O . GLY A 1 104 ? 2.445 10.320 6.645 1.00 85.38 104 GLY A O 1
ATOM 803 N N . GLY A 1 105 ? 2.807 10.489 8.854 1.00 88.31 105 GLY A N 1
ATOM 804 C CA . GLY A 1 105 ? 4.123 11.126 8.728 1.00 88.31 105 GLY A CA 1
ATOM 805 C C . GLY A 1 105 ? 5.173 10.217 8.081 1.00 88.31 105 GLY A C 1
ATOM 806 O O . GLY A 1 105 ? 5.866 10.635 7.152 1.00 88.31 105 GLY A O 1
ATOM 807 N N . ILE A 1 106 ? 5.252 8.954 8.513 1.00 90.06 106 ILE A N 1
ATOM 808 C CA . ILE A 1 106 ? 6.166 7.955 7.929 1.00 90.06 106 ILE A CA 1
ATOM 809 C C . ILE A 1 106 ? 5.817 7.712 6.454 1.00 90.06 106 ILE A C 1
ATOM 811 O O . ILE A 1 106 ? 6.704 7.696 5.597 1.00 90.06 106 ILE A O 1
ATOM 815 N N . THR A 1 107 ? 4.523 7.600 6.143 1.00 89.81 107 THR A N 1
ATOM 816 C CA . THR A 1 107 ? 4.030 7.430 4.768 1.00 89.81 107 THR A CA 1
ATOM 817 C C . THR A 1 107 ? 4.424 8.611 3.879 1.00 89.81 107 THR A C 1
ATOM 819 O O . THR A 1 107 ? 4.855 8.419 2.743 1.00 89.81 107 THR A O 1
ATOM 822 N N . LEU A 1 108 ? 4.339 9.841 4.394 1.00 91.56 108 LEU A N 1
ATOM 823 C CA . LEU A 1 108 ? 4.690 11.049 3.650 1.00 91.56 108 LEU A CA 1
ATOM 824 C C . LEU A 1 108 ? 6.189 11.118 3.319 1.00 91.56 108 LEU A C 1
ATOM 826 O O . LEU A 1 108 ? 6.551 11.449 2.189 1.00 91.56 108 LEU A O 1
ATOM 830 N N . ILE A 1 109 ? 7.056 10.749 4.268 1.00 92.25 109 ILE A N 1
ATOM 831 C CA . ILE A 1 109 ? 8.509 10.668 4.039 1.00 92.25 109 ILE A CA 1
ATOM 832 C C . ILE A 1 109 ? 8.825 9.604 2.978 1.00 92.25 109 ILE A C 1
ATOM 834 O O . ILE A 1 109 ? 9.604 9.867 2.060 1.00 92.25 109 ILE A O 1
ATOM 838 N N . ALA A 1 110 ? 8.193 8.429 3.058 1.00 91.94 110 ALA A N 1
ATOM 839 C CA . ALA A 1 110 ? 8.386 7.356 2.083 1.00 91.94 110 ALA A CA 1
ATOM 840 C C . ALA A 1 110 ? 7.951 7.772 0.665 1.00 91.94 110 ALA A C 1
ATOM 842 O O . ALA A 1 110 ? 8.694 7.569 -0.295 1.00 91.94 110 ALA A O 1
ATOM 843 N N . LEU A 1 111 ? 6.788 8.417 0.526 1.00 92.00 111 LEU A N 1
ATOM 844 C CA . LEU A 1 111 ? 6.295 8.915 -0.764 1.00 92.00 111 LEU A CA 1
ATOM 845 C C . LEU A 1 111 ? 7.201 10.001 -1.357 1.00 92.00 111 LEU A C 1
ATOM 847 O O . LEU A 1 111 ? 7.454 9.994 -2.562 1.00 92.00 111 LEU A O 1
ATOM 851 N N . ALA A 1 112 ? 7.724 10.906 -0.526 1.00 91.38 112 ALA A N 1
ATOM 852 C CA . ALA A 1 112 ? 8.671 11.926 -0.971 1.00 91.38 112 ALA A CA 1
ATOM 853 C C . ALA A 1 112 ? 9.987 11.304 -1.475 1.00 91.38 112 ALA A C 1
ATOM 855 O O . ALA A 1 112 ? 10.504 11.719 -2.514 1.00 91.38 112 ALA A O 1
ATOM 856 N N . ALA A 1 113 ? 10.498 10.274 -0.793 1.00 92.00 113 ALA A N 1
ATOM 857 C CA . ALA A 1 113 ? 11.685 9.541 -1.229 1.00 92.00 113 ALA A CA 1
ATOM 858 C C . ALA A 1 113 ? 11.455 8.816 -2.567 1.00 92.00 113 ALA A C 1
ATOM 860 O O . ALA A 1 113 ? 12.279 8.929 -3.475 1.00 92.00 113 ALA A O 1
ATOM 861 N N . LEU A 1 114 ? 10.311 8.138 -2.726 1.00 89.00 114 LEU A N 1
ATOM 862 C CA . LEU A 1 114 ? 9.937 7.477 -3.982 1.00 89.00 114 LEU A CA 1
ATOM 863 C C . LEU A 1 114 ? 9.794 8.474 -5.136 1.00 89.00 114 LEU A C 1
ATOM 865 O O . LEU A 1 114 ? 10.242 8.201 -6.247 1.00 89.00 114 LEU A O 1
ATOM 869 N N . MET A 1 115 ? 9.223 9.650 -4.877 1.00 88.25 115 MET A N 1
ATOM 870 C CA . MET A 1 115 ? 9.133 10.718 -5.870 1.00 88.25 115 MET A CA 1
ATOM 871 C C . MET A 1 115 ? 10.518 11.247 -6.278 1.00 88.25 115 MET A C 1
ATOM 873 O O . MET A 1 115 ? 10.757 11.469 -7.466 1.00 88.25 115 MET A O 1
ATOM 877 N N . GLY A 1 116 ? 11.440 11.414 -5.324 1.00 88.88 116 GLY A N 1
ATOM 878 C CA . GLY A 1 116 ? 12.827 11.794 -5.608 1.00 88.88 116 GLY A CA 1
ATOM 879 C C . GLY A 1 116 ? 13.564 10.746 -6.448 1.00 88.88 116 GLY A C 1
ATOM 880 O O . GLY A 1 116 ? 14.256 11.096 -7.404 1.00 88.88 116 GLY A O 1
ATOM 881 N N . LEU A 1 117 ? 13.354 9.461 -6.150 1.00 86.62 117 LEU A N 1
ATOM 882 C CA . LEU A 1 117 ? 13.915 8.354 -6.924 1.00 86.62 117 LEU A CA 1
ATOM 883 C C . LEU A 1 117 ? 13.348 8.316 -8.350 1.00 86.62 117 LEU A C 1
ATOM 885 O O . LEU A 1 117 ? 14.108 8.214 -9.312 1.00 86.62 117 LEU A O 1
ATOM 889 N N . ALA A 1 118 ? 12.030 8.466 -8.497 1.00 86.44 118 ALA A N 1
ATOM 890 C CA . ALA A 1 118 ? 11.376 8.535 -9.800 1.00 86.44 118 ALA A CA 1
ATOM 891 C C . ALA A 1 118 ? 11.913 9.706 -10.638 1.00 86.44 118 ALA A C 1
ATOM 893 O O . ALA A 1 118 ? 12.144 9.553 -11.834 1.00 86.44 118 ALA A O 1
ATOM 894 N N . PHE A 1 119 ? 12.178 10.858 -10.015 1.00 85.50 119 PHE A N 1
ATOM 895 C CA . PHE A 1 119 ? 12.797 11.994 -10.696 1.00 85.50 119 PHE A CA 1
ATOM 896 C C . PHE A 1 119 ? 14.233 11.689 -11.152 1.00 85.50 119 PHE A C 1
ATOM 898 O O . PHE A 1 119 ? 14.592 11.997 -12.286 1.00 85.50 119 PHE A O 1
ATOM 905 N N . HIS A 1 120 ? 15.038 11.047 -10.301 1.00 85.69 120 HIS A N 1
ATOM 906 C CA . HIS A 1 120 ? 16.431 10.710 -10.607 1.00 85.69 120 HIS A CA 1
ATOM 907 C C . HIS A 1 120 ? 16.567 9.688 -11.747 1.00 85.69 120 HIS A C 1
ATOM 909 O O . HIS A 1 120 ? 17.425 9.837 -12.612 1.00 85.69 120 HIS A O 1
ATOM 915 N N . HIS A 1 121 ? 15.709 8.665 -11.776 1.00 81.88 121 HIS A N 1
ATOM 916 C CA . HIS A 1 121 ? 15.751 7.610 -12.794 1.00 81.88 121 HIS A CA 1
ATOM 917 C C . HIS A 1 121 ? 15.001 7.955 -14.089 1.00 81.88 121 HIS A C 1
ATOM 919 O O . HIS A 1 121 ? 14.928 7.121 -14.988 1.00 81.88 121 HIS A O 1
ATOM 925 N N . GLY A 1 122 ? 14.448 9.169 -14.207 1.00 76.00 122 GLY A N 1
ATOM 926 C CA . GLY A 1 122 ? 13.657 9.559 -15.375 1.00 76.00 122 GLY A CA 1
ATOM 927 C C . GLY A 1 122 ? 12.363 8.752 -15.507 1.00 76.00 122 GLY A C 1
ATOM 928 O O . GLY A 1 122 ? 11.968 8.412 -16.622 1.00 76.00 122 GLY A O 1
ATOM 929 N N . GLY A 1 123 ? 11.731 8.425 -14.374 1.00 70.31 123 GLY A N 1
ATOM 930 C CA . GLY A 1 123 ? 10.490 7.657 -14.298 1.00 70.31 123 GLY A CA 1
ATOM 931 C C . GLY A 1 123 ? 9.394 8.227 -15.195 1.00 70.31 123 GLY A C 1
ATOM 932 O O . GLY A 1 123 ? 9.387 9.415 -15.545 1.00 70.31 123 GLY A O 1
ATOM 933 N N . ALA A 1 124 ? 8.454 7.371 -15.594 1.00 73.12 124 ALA A N 1
ATOM 934 C CA . ALA A 1 124 ? 7.428 7.769 -16.543 1.00 73.12 124 ALA A CA 1
ATOM 935 C C . ALA A 1 124 ? 6.623 8.955 -15.986 1.00 73.12 124 ALA A C 1
ATOM 937 O O . ALA A 1 124 ? 6.250 8.992 -14.813 1.00 73.12 124 ALA A O 1
ATOM 938 N N . VAL A 1 125 ? 6.282 9.919 -16.850 1.00 77.31 125 VAL A N 1
ATOM 939 C CA . VAL A 1 125 ? 5.475 11.099 -16.473 1.00 77.31 125 VAL A CA 1
ATOM 940 C C . VAL A 1 125 ? 4.171 10.691 -15.764 1.00 77.31 125 VAL A C 1
ATOM 942 O O . VAL A 1 125 ? 3.638 11.443 -14.949 1.00 77.31 125 VAL A O 1
ATOM 945 N N . THR A 1 126 ? 3.653 9.500 -16.065 1.00 78.69 126 THR A N 1
ATOM 946 C CA . THR A 1 126 ? 2.480 8.897 -15.422 1.00 78.69 126 THR A CA 1
ATOM 947 C C . THR A 1 126 ? 2.734 8.513 -13.960 1.00 78.69 126 THR A C 1
ATOM 949 O O . THR A 1 126 ? 1.920 8.853 -13.105 1.00 78.69 126 THR A O 1
ATOM 952 N N . GLU A 1 127 ? 3.863 7.875 -13.648 1.00 77.81 127 GLU A N 1
ATOM 953 C CA . GLU A 1 127 ? 4.222 7.435 -12.290 1.00 77.81 127 GLU A CA 1
ATOM 954 C C . GLU A 1 127 ? 4.422 8.631 -11.362 1.00 77.81 127 GLU A C 1
ATOM 956 O O . GLU A 1 127 ? 3.862 8.677 -10.268 1.00 77.81 127 GLU A O 1
ATOM 961 N N . PHE A 1 128 ? 5.132 9.656 -11.843 1.00 83.88 128 PHE A N 1
ATOM 962 C CA . PHE A 1 128 ? 5.342 10.893 -11.092 1.00 83.88 128 PHE A CA 1
ATOM 963 C C . PHE A 1 128 ? 4.015 11.587 -10.744 1.00 83.88 128 PHE A C 1
ATOM 965 O O . PHE A 1 128 ? 3.834 12.086 -9.633 1.00 83.88 128 PHE A O 1
ATOM 972 N N . LYS A 1 129 ? 3.047 11.584 -11.674 1.00 83.69 129 LYS A N 1
ATOM 973 C CA . LYS A 1 129 ? 1.705 12.142 -11.441 1.00 83.69 129 LYS A CA 1
ATOM 974 C C . LYS A 1 129 ? 0.915 11.339 -10.413 1.00 83.69 129 LYS A C 1
ATOM 976 O O . LYS A 1 129 ? 0.304 11.944 -9.537 1.00 83.69 129 LYS A O 1
ATOM 981 N N . LEU A 1 130 ? 0.921 10.009 -10.512 1.00 84.94 130 LEU A N 1
ATOM 982 C CA . LEU A 1 130 ? 0.227 9.141 -9.557 1.00 84.94 130 LEU A CA 1
ATOM 983 C C . LEU A 1 130 ? 0.809 9.309 -8.149 1.00 84.94 130 LEU A C 1
ATOM 985 O O . LEU A 1 130 ? 0.055 9.559 -7.210 1.00 84.94 130 LEU A O 1
ATOM 989 N N . LEU A 1 131 ? 2.138 9.285 -8.017 1.00 88.12 131 LEU A N 1
ATOM 990 C CA . LEU A 1 131 ? 2.828 9.536 -6.750 1.00 88.12 131 LEU A CA 1
ATOM 991 C C . LEU A 1 131 ? 2.507 10.925 -6.187 1.00 88.12 131 LEU A C 1
ATOM 993 O O . LEU A 1 131 ? 2.264 11.054 -4.991 1.00 88.12 131 LEU A O 1
ATOM 997 N N . GLY A 1 132 ? 2.445 11.957 -7.034 1.00 89.62 132 GLY A N 1
ATOM 998 C CA . GLY A 1 132 ? 2.089 13.312 -6.608 1.00 89.62 132 GLY A CA 1
ATOM 999 C C . GLY A 1 132 ? 0.661 13.445 -6.096 1.00 89.62 132 GLY A C 1
ATOM 1000 O O . GLY A 1 132 ? 0.446 14.100 -5.078 1.00 89.62 132 GLY A O 1
ATOM 1001 N N . ILE A 1 133 ? -0.308 12.789 -6.741 1.00 90.69 133 ILE A N 1
ATOM 1002 C CA . ILE A 1 133 ? -1.695 12.762 -6.255 1.00 90.69 133 ILE A CA 1
ATOM 1003 C C . ILE A 1 133 ? -1.746 12.097 -4.878 1.00 90.69 133 ILE A C 1
ATOM 1005 O O . ILE A 1 133 ? -2.302 12.678 -3.947 1.00 90.69 133 ILE A O 1
ATOM 1009 N N . VAL A 1 134 ? -1.117 10.926 -4.723 1.00 91.06 134 VAL A N 1
ATOM 1010 C CA . VAL A 1 134 ? -1.099 10.202 -3.444 1.00 91.06 134 VAL A CA 1
ATOM 1011 C C . VAL A 1 134 ? -0.414 11.035 -2.354 1.00 91.06 134 VAL A C 1
ATOM 1013 O O . VAL A 1 134 ? -0.971 11.194 -1.269 1.00 91.06 134 VAL A O 1
ATOM 1016 N N . LEU A 1 135 ? 0.730 11.657 -2.652 1.00 93.12 135 LEU A N 1
ATOM 1017 C CA . LEU A 1 135 ? 1.457 12.516 -1.713 1.00 93.12 135 LEU A CA 1
ATOM 1018 C C . LEU A 1 135 ? 0.587 13.675 -1.204 1.00 93.12 135 LEU A C 1
ATOM 1020 O O . LEU A 1 135 ? 0.519 13.900 0.002 1.00 93.12 135 LEU A O 1
ATOM 1024 N N . VAL A 1 136 ? -0.121 14.376 -2.098 1.00 92.38 136 VAL A N 1
ATOM 1025 C CA . VAL A 1 136 ? -1.021 15.476 -1.711 1.00 92.38 136 VAL A CA 1
ATOM 1026 C C . VAL A 1 136 ? -2.204 14.963 -0.887 1.00 92.38 136 VAL A C 1
ATOM 1028 O O . VAL A 1 136 ? -2.569 15.599 0.099 1.00 92.38 136 VAL A O 1
ATOM 1031 N N . THR A 1 137 ? -2.782 13.808 -1.235 1.00 91.12 137 THR A N 1
ATOM 1032 C CA . THR A 1 137 ? -3.894 13.225 -0.460 1.00 91.12 137 THR A CA 1
ATOM 1033 C C . THR A 1 137 ? -3.477 12.812 0.952 1.00 91.12 137 THR A C 1
ATOM 1035 O O . THR A 1 137 ? -4.193 13.115 1.905 1.00 91.12 137 THR A O 1
ATOM 1038 N N . VAL A 1 138 ? -2.300 12.197 1.111 1.00 90.06 138 VAL A N 1
ATOM 1039 C CA . VAL A 1 138 ? -1.763 11.809 2.424 1.00 90.06 138 VAL A CA 1
ATOM 1040 C C . VAL A 1 138 ? -1.369 13.044 3.230 1.00 90.06 138 VAL A C 1
ATOM 1042 O O . VAL A 1 138 ? -1.653 13.104 4.421 1.00 90.06 138 VAL A O 1
ATOM 1045 N N . ALA A 1 139 ? -0.782 14.062 2.593 1.00 90.00 139 ALA A N 1
ATOM 1046 C CA . ALA A 1 139 ? -0.469 15.330 3.249 1.00 90.00 139 ALA A CA 1
ATOM 1047 C C . ALA A 1 139 ? -1.733 16.028 3.769 1.00 90.00 139 ALA A C 1
ATOM 1049 O O . ALA A 1 139 ? -1.758 16.485 4.910 1.00 90.00 139 ALA A O 1
ATOM 1050 N N . ALA A 1 140 ? -2.797 16.071 2.961 1.00 89.06 140 ALA A N 1
ATOM 1051 C CA . ALA A 1 140 ? -4.082 16.617 3.379 1.00 89.06 140 ALA A CA 1
ATOM 1052 C C . ALA A 1 140 ? -4.660 15.829 4.563 1.00 89.06 140 ALA A C 1
ATOM 1054 O O . ALA A 1 140 ? -5.016 16.435 5.569 1.00 89.06 140 ALA A O 1
ATOM 1055 N N . PHE A 1 141 ? -4.685 14.493 4.485 1.00 85.69 141 PHE A N 1
ATOM 1056 C CA . PHE A 1 141 ? -5.110 13.634 5.595 1.00 85.69 141 PHE A CA 1
ATOM 1057 C C . PHE A 1 141 ? -4.303 13.904 6.871 1.00 85.69 141 PHE A C 1
ATOM 1059 O O . PHE A 1 141 ? -4.885 14.094 7.935 1.00 85.69 141 PHE A O 1
ATOM 1066 N N . LEU A 1 142 ? -2.976 14.000 6.761 1.00 86.06 142 LEU A N 1
ATOM 1067 C CA . LEU A 1 142 ? -2.089 14.247 7.893 1.00 86.06 142 LEU A CA 1
ATOM 1068 C C . LEU A 1 142 ? -2.339 15.613 8.545 1.00 86.06 142 LEU A C 1
ATOM 1070 O O . LEU A 1 142 ? -2.286 15.705 9.764 1.00 86.06 142 LEU A O 1
ATOM 1074 N N . ILE A 1 143 ? -2.654 16.658 7.772 1.00 84.81 143 ILE A N 1
ATOM 1075 C CA . ILE A 1 143 ? -3.010 17.986 8.308 1.00 84.81 143 ILE A CA 1
ATOM 1076 C C . ILE A 1 143 ? -4.312 17.941 9.121 1.00 84.81 143 ILE A C 1
ATOM 1078 O O . ILE A 1 143 ? -4.452 18.697 10.078 1.00 84.81 143 ILE A O 1
ATOM 1082 N N . PHE A 1 144 ? -5.267 17.085 8.751 1.00 81.25 144 PHE A N 1
ATOM 1083 C CA . PHE A 1 144 ? -6.498 16.902 9.525 1.00 81.25 144 PHE A CA 1
ATOM 1084 C C . PHE A 1 144 ? -6.305 15.974 10.729 1.00 81.25 144 PHE A C 1
ATOM 1086 O O . PHE A 1 144 ? -6.961 16.164 11.751 1.00 81.25 144 PHE A O 1
ATOM 1093 N N . ASN A 1 145 ? -5.432 14.973 10.603 1.00 80.94 145 ASN A N 1
ATOM 1094 C CA . ASN A 1 145 ? -5.196 13.951 11.619 1.00 80.94 145 ASN A CA 1
ATOM 1095 C C . ASN A 1 145 ? -4.243 14.438 12.728 1.00 80.94 145 ASN A C 1
ATOM 1097 O O . ASN A 1 145 ? -4.515 14.244 13.910 1.00 80.94 145 ASN A O 1
ATOM 1101 N N . LEU A 1 146 ? -3.185 15.172 12.369 1.00 78.56 146 LEU A N 1
ATOM 1102 C CA . LEU A 1 146 ? -2.464 16.014 13.314 1.00 78.56 146 LEU A CA 1
ATOM 1103 C C . LEU A 1 146 ? -3.395 17.171 13.636 1.00 78.56 146 LEU A C 1
ATOM 1105 O O . LEU A 1 146 ? -3.697 17.984 12.772 1.00 78.56 146 LEU A O 1
ATOM 1109 N N . SER A 1 147 ? -3.858 17.252 14.873 1.00 64.50 147 SER A N 1
ATOM 1110 C CA . SER A 1 147 ? -4.815 18.236 15.378 1.00 64.50 147 SER A CA 1
ATOM 1111 C C . SER A 1 147 ? -4.300 19.690 15.371 1.00 64.50 147 SER A C 1
ATOM 1113 O O . SER A 1 147 ? -4.607 20.461 16.274 1.00 64.50 147 SER A O 1
ATOM 1115 N N . ILE A 1 148 ? -3.528 20.099 14.359 1.00 60.97 148 ILE A N 1
ATOM 1116 C CA . ILE A 1 148 ? -3.000 21.447 14.136 1.00 60.97 148 ILE A CA 1
ATOM 1117 C C . ILE A 1 148 ? -4.121 22.487 14.023 1.00 60.97 148 ILE A C 1
ATOM 1119 O O . ILE A 1 148 ? -3.889 23.677 14.222 1.00 60.97 148 ILE A O 1
ATOM 1123 N N . TRP A 1 149 ? -5.343 22.022 13.740 1.00 52.97 149 TRP A N 1
ATOM 1124 C CA . TRP A 1 149 ? -6.558 22.827 13.692 1.00 52.97 149 TRP A CA 1
ATOM 1125 C C . TRP A 1 149 ? -7.563 22.526 14.815 1.00 52.97 149 TRP A C 1
ATOM 1127 O O . TRP A 1 149 ? -8.554 23.242 14.947 1.00 52.97 149 TRP A O 1
ATOM 1137 N N . SER A 1 150 ? -7.335 21.510 15.659 1.00 54.19 150 SER A N 1
ATOM 1138 C CA . SER A 1 150 ? -8.141 21.345 16.872 1.00 54.19 150 SER A CA 1
ATOM 1139 C C . SER A 1 150 ? -7.499 22.157 17.997 1.00 54.19 150 SER A C 1
ATOM 1141 O O . SER A 1 150 ? -6.340 21.911 18.329 1.00 54.19 150 SER A O 1
ATOM 1143 N N . PRO A 1 151 ? -8.218 23.081 18.657 1.00 47.81 151 PRO A N 1
ATOM 1144 C CA . PRO A 1 151 ? -7.768 23.673 19.911 1.00 47.81 151 PRO A CA 1
ATOM 1145 C C . PRO A 1 151 ? -7.845 22.613 21.024 1.00 47.81 151 PRO A C 1
ATOM 1147 O O . PRO A 1 151 ? -8.651 22.695 21.945 1.00 47.81 151 PRO A O 1
ATOM 1150 N N . ALA A 1 152 ? -7.000 21.584 20.945 1.00 56.69 152 ALA A N 1
ATOM 1151 C CA . ALA A 1 152 ? -6.855 20.531 21.947 1.00 56.69 152 ALA A CA 1
ATOM 1152 C C . ALA A 1 152 ? -5.955 20.969 23.118 1.00 56.69 152 ALA A C 1
ATOM 1154 O O . ALA A 1 152 ? -5.444 20.149 23.873 1.00 56.69 152 ALA A O 1
ATOM 1155 N N . SER A 1 153 ? -5.788 22.280 23.290 1.00 52.38 153 SER A N 1
ATOM 1156 C CA . SER A 1 153 ? -5.201 22.904 24.470 1.00 52.38 153 SER A CA 1
ATOM 1157 C C . SER A 1 153 ? -6.220 23.741 25.237 1.00 52.38 153 SER A C 1
ATOM 1159 O O . SER A 1 153 ? -5.830 24.660 25.954 1.00 52.38 153 SER A O 1
ATOM 1161 N N . LEU A 1 154 ? -7.522 23.465 25.115 1.00 49.16 154 LEU A N 1
ATOM 1162 C CA . LEU A 1 154 ? -8.383 23.765 26.249 1.00 49.16 154 LEU A CA 1
ATOM 1163 C C . LEU A 1 154 ? -8.047 22.710 27.302 1.00 49.16 154 LEU A C 1
ATOM 1165 O O . LEU A 1 154 ? -8.297 21.523 27.063 1.00 49.16 154 LEU A O 1
ATOM 1169 N N . PRO A 1 155 ? -7.469 23.096 28.457 1.00 49.38 155 PRO A N 1
ATOM 1170 C CA . PRO A 1 155 ? -7.480 22.207 29.598 1.00 49.38 155 PRO A CA 1
ATOM 1171 C C . PRO A 1 155 ? -8.928 21.760 29.730 1.00 49.38 155 PRO A C 1
ATOM 1173 O O . PRO A 1 155 ? -9.829 22.606 29.754 1.00 49.38 155 PRO A O 1
ATOM 1176 N N . ARG A 1 156 ? -9.179 20.455 29.834 1.00 46.12 156 ARG A N 1
ATOM 1177 C CA . ARG A 1 156 ? -10.373 20.027 30.549 1.00 46.12 156 ARG A CA 1
ATOM 1178 C C . ARG A 1 156 ? -10.195 20.584 31.961 1.00 46.12 156 ARG A C 1
ATOM 1180 O O . ARG A 1 156 ? -9.699 19.892 32.844 1.00 46.12 156 ARG A O 1
ATOM 1187 N N . ARG A 1 157 ? -10.563 21.855 32.184 1.00 43.19 157 ARG A N 1
ATOM 1188 C CA . ARG A 1 157 ? -11.081 22.261 33.475 1.00 43.19 157 ARG A CA 1
ATOM 1189 C C . ARG A 1 157 ? -12.222 21.290 33.665 1.00 43.19 157 ARG A C 1
ATOM 1191 O O . ARG A 1 157 ? -13.241 21.361 32.985 1.00 43.19 157 ARG A O 1
ATOM 1198 N N . ARG A 1 158 ? -11.972 20.316 34.526 1.00 45.62 158 ARG A N 1
ATOM 1199 C CA . ARG A 1 158 ? -13.004 19.682 35.311 1.00 45.62 158 ARG A CA 1
ATOM 1200 C C . ARG A 1 158 ? -13.777 20.841 35.941 1.00 45.62 158 ARG A C 1
ATOM 1202 O O . ARG A 1 158 ? -13.370 21.338 36.980 1.00 45.62 158 ARG A O 1
ATOM 1209 N N . GLY A 1 159 ? -14.800 21.342 35.242 1.00 39.25 159 GLY A N 1
ATOM 1210 C CA . GLY A 1 159 ? -15.904 22.016 35.908 1.00 39.25 159 GLY A CA 1
ATOM 1211 C C . GLY A 1 159 ? -16.329 21.041 37.006 1.00 39.25 159 GLY A C 1
ATOM 1212 O O . GLY A 1 159 ? -16.523 19.866 36.718 1.00 39.25 159 GLY A O 1
ATOM 1213 N N . GLU A 1 160 ? -16.356 21.392 38.289 1.00 51.38 160 GLU A N 1
ATOM 1214 C CA . GLU A 1 160 ? -16.893 22.654 38.807 1.00 51.38 160 GLU A CA 1
ATOM 1215 C C . GLU A 1 160 ? -18.175 23.032 38.055 1.00 51.38 160 GLU A C 1
ATOM 1217 O O . GLU A 1 160 ? -18.343 24.147 37.580 1.00 51.38 160 GLU A O 1
ATOM 1222 N N . TYR A 1 161 ? -19.059 22.044 37.896 1.00 44.81 161 TYR A N 1
ATOM 1223 C CA . TYR A 1 161 ? -20.495 22.226 38.051 1.00 44.81 161 TYR A CA 1
ATOM 1224 C C . TYR A 1 161 ? -21.155 20.848 38.218 1.00 44.81 161 TYR A C 1
ATOM 1226 O O . TYR A 1 161 ? -21.323 20.127 37.244 1.00 44.81 161 TYR A O 1
ATOM 1234 N N . GLY A 1 162 ? -21.534 20.490 39.450 1.00 47.81 162 GLY A N 1
ATOM 1235 C CA . GLY A 1 162 ? -22.823 19.814 39.633 1.00 47.81 162 GLY A CA 1
ATOM 1236 C C . GLY A 1 162 ? -22.928 18.438 40.296 1.00 47.81 162 GLY A C 1
ATOM 1237 O O . GLY A 1 162 ? -24.038 18.133 40.688 1.00 47.81 162 GLY A O 1
ATOM 1238 N N . ASP A 1 163 ? -21.882 17.644 40.547 1.00 46.78 163 ASP A N 1
ATOM 1239 C CA . ASP A 1 163 ? -22.120 16.224 40.938 1.00 46.78 163 ASP A CA 1
ATOM 1240 C C . ASP A 1 163 ? -21.896 15.896 42.428 1.00 46.78 163 ASP A C 1
ATOM 1242 O O . ASP A 1 163 ? -21.568 14.768 42.811 1.00 46.78 163 ASP A O 1
ATOM 1246 N N . GLY A 1 164 ? -22.114 16.883 43.302 1.00 47.41 164 GLY A N 1
ATOM 1247 C CA . GLY A 1 164 ? -22.156 16.678 44.757 1.00 47.41 164 GLY A CA 1
ATOM 1248 C C . GLY A 1 164 ? -23.442 16.008 45.261 1.00 47.41 164 GLY A C 1
ATOM 1249 O O . GLY A 1 164 ? -23.502 15.616 46.423 1.00 47.41 164 GLY A O 1
ATOM 1250 N N . VAL A 1 165 ? -24.462 15.867 44.408 1.00 50.16 165 VAL A N 1
ATOM 1251 C CA . VAL A 1 165 ? -25.757 15.253 44.760 1.00 50.16 165 VAL A CA 1
ATOM 1252 C C . VAL A 1 165 ? -25.948 13.856 44.160 1.00 50.16 165 VAL A C 1
ATOM 1254 O O . VAL A 1 165 ? -26.561 13.004 44.801 1.00 50.16 165 VAL A O 1
ATOM 1257 N N . ASP A 1 166 ? -25.321 13.558 43.020 1.00 45.62 166 ASP A N 1
ATOM 1258 C CA . ASP A 1 166 ? -25.523 12.274 42.330 1.00 45.62 166 ASP A CA 1
ATOM 1259 C C . ASP A 1 166 ? -24.584 11.164 42.833 1.00 45.62 166 ASP A C 1
ATOM 1261 O O . ASP A 1 166 ? -24.927 9.980 42.804 1.00 45.62 166 ASP A O 1
ATOM 1265 N N . SER A 1 167 ? -23.438 11.533 43.415 1.00 48.34 167 SER A N 1
ATOM 1266 C CA . SER A 1 167 ? -22.497 10.573 44.018 1.00 48.34 167 SER A CA 1
ATOM 1267 C C . SER A 1 167 ? -23.027 9.950 45.324 1.00 48.34 167 SER A C 1
ATOM 1269 O O . SER A 1 167 ? -22.681 8.815 45.667 1.00 48.34 167 SER A O 1
ATOM 1271 N N . CYS A 1 168 ? -23.906 10.658 46.045 1.00 49.91 168 CYS A N 1
ATOM 1272 C CA . CYS A 1 168 ? -24.555 10.136 47.252 1.00 49.91 168 CYS A CA 1
ATOM 1273 C C . CYS A 1 168 ? -25.734 9.208 46.922 1.00 49.91 168 CYS A C 1
ATOM 1275 O O . CYS A 1 168 ? -25.912 8.199 47.601 1.00 49.91 168 CYS A O 1
ATOM 1277 N N . LEU A 1 169 ? -26.487 9.476 45.848 1.00 49.34 169 LEU A N 1
ATOM 1278 C CA . LEU A 1 169 ? -27.621 8.633 45.444 1.00 49.34 169 LEU A CA 1
ATOM 1279 C C . LEU A 1 169 ? -27.184 7.271 44.883 1.00 49.34 169 LEU A C 1
ATOM 1281 O O . LEU A 1 169 ? -27.883 6.278 45.072 1.00 49.34 169 LEU A O 1
ATOM 1285 N N . PHE A 1 170 ? -25.999 7.182 44.269 1.00 46.22 170 PHE A N 1
ATOM 1286 C CA . PHE A 1 170 ? -25.480 5.903 43.764 1.00 46.22 170 PHE A CA 1
ATOM 1287 C C . PHE A 1 170 ? -24.842 5.012 44.841 1.00 46.22 170 PHE A C 1
ATOM 1289 O O . PHE A 1 170 ? -24.715 3.800 44.651 1.00 46.22 170 PHE A O 1
ATOM 1296 N N . SER A 1 171 ? -24.468 5.583 45.989 1.00 49.75 171 SER A N 1
ATOM 1297 C CA . SER A 1 171 ? -23.877 4.816 47.093 1.00 49.75 171 SER A CA 1
ATOM 1298 C C . SER A 1 171 ? -24.935 4.057 47.906 1.00 49.75 171 SER A C 1
ATOM 1300 O O . SER A 1 171 ? -24.644 2.973 48.414 1.00 49.75 171 SER A O 1
ATOM 1302 N N . ASP A 1 172 ? -26.174 4.557 47.956 1.00 48.22 172 ASP A N 1
ATOM 1303 C CA . ASP A 1 172 ? -27.257 3.976 48.766 1.00 48.22 172 ASP A CA 1
ATOM 1304 C C . ASP A 1 172 ? -27.974 2.794 48.074 1.00 48.22 172 ASP A C 1
ATOM 1306 O O . ASP A 1 172 ? -28.483 1.877 48.718 1.00 48.22 172 ASP A O 1
ATOM 1310 N N . GLN A 1 173 ? -27.930 2.717 46.738 1.00 48.97 173 GLN A N 1
ATOM 1311 C CA . GLN A 1 173 ? -28.568 1.625 45.985 1.00 48.97 173 GLN A CA 1
ATOM 1312 C C . GLN A 1 173 ? -27.721 0.346 45.863 1.00 48.97 173 GLN A C 1
ATOM 1314 O O . GLN A 1 173 ? -28.238 -0.701 45.473 1.00 48.97 173 GLN A O 1
ATOM 1319 N N . SER A 1 174 ? -26.442 0.383 46.252 1.00 42.62 174 SER A N 1
ATOM 1320 C CA . SER A 1 174 ? -25.534 -0.777 46.170 1.00 42.62 174 SER A CA 1
ATOM 1321 C C . SER A 1 174 ? -25.500 -1.660 47.432 1.00 42.62 174 SER A C 1
ATOM 1323 O O . SER A 1 174 ? -24.893 -2.735 47.424 1.00 42.62 174 SER A O 1
ATOM 1325 N N . LEU A 1 175 ? -26.186 -1.259 48.512 1.00 45.41 175 LEU A N 1
ATOM 1326 C CA . LEU A 1 175 ? -26.227 -1.997 49.785 1.00 45.41 175 LEU A CA 1
ATOM 1327 C C . LEU A 1 175 ? -27.418 -2.965 49.929 1.00 45.41 175 LEU A C 1
ATOM 1329 O O . LEU A 1 175 ? -27.456 -3.722 50.896 1.00 45.41 175 LEU A O 1
ATOM 1333 N N . SER A 1 176 ? -28.336 -3.033 48.954 1.00 46.91 176 SER A N 1
ATOM 1334 C CA . SER A 1 176 ? -29.553 -3.869 49.039 1.00 46.91 176 SER A CA 1
ATOM 1335 C C . SER A 1 176 ? -29.540 -5.149 48.185 1.00 46.91 176 SER A C 1
ATOM 1337 O O . SER A 1 176 ? -30.581 -5.748 47.939 1.00 46.91 176 SER A O 1
ATOM 1339 N N . THR A 1 177 ? -28.375 -5.639 47.750 1.00 46.66 177 THR A N 1
ATOM 1340 C CA . THR A 1 177 ? -28.268 -6.993 47.165 1.00 46.66 177 THR A CA 1
ATOM 1341 C C . THR A 1 177 ? -26.928 -7.657 47.486 1.00 46.66 177 THR A C 1
ATOM 1343 O O . THR A 1 177 ? -26.065 -7.820 46.625 1.00 46.66 177 THR A O 1
ATOM 1346 N N . ARG A 1 178 ? -26.747 -8.111 48.734 1.00 38.19 178 ARG A N 1
ATOM 1347 C CA . ARG A 1 178 ? -25.822 -9.214 49.042 1.00 38.19 178 ARG A CA 1
ATOM 1348 C C . ARG A 1 178 ? -26.590 -10.386 49.638 1.00 38.19 178 ARG A C 1
ATOM 1350 O O . ARG A 1 178 ? -26.776 -10.464 50.844 1.00 38.19 178 ARG A O 1
ATOM 1357 N N . HIS A 1 179 ? -26.923 -11.356 48.793 1.00 41.56 179 HIS A N 1
ATOM 1358 C CA . HIS A 1 179 ? -26.973 -12.750 49.215 1.00 41.56 179 HIS A CA 1
ATOM 1359 C C . HIS A 1 179 ? -26.247 -13.636 48.195 1.00 41.56 179 HIS A C 1
ATOM 1361 O O . HIS A 1 179 ? -26.628 -13.744 47.036 1.00 41.56 179 HIS A O 1
ATOM 1367 N N . THR A 1 180 ? -25.216 -14.323 48.703 1.00 39.81 180 THR A N 1
ATOM 1368 C CA . THR A 1 180 ? -24.631 -15.587 48.214 1.00 39.81 180 THR A CA 1
ATOM 1369 C C . THR A 1 180 ? -23.967 -15.628 46.828 1.00 39.81 180 THR A C 1
ATOM 1371 O O . THR A 1 180 ? -24.626 -15.863 45.826 1.00 39.81 180 THR A O 1
ATOM 1374 N N . ARG A 1 181 ? -22.624 -15.683 46.789 1.00 36.53 181 ARG A N 1
ATOM 1375 C CA . ARG A 1 181 ? -21.849 -16.944 46.684 1.00 36.53 181 ARG A CA 1
ATOM 1376 C C . ARG A 1 181 ? -20.330 -16.704 46.749 1.00 36.53 181 ARG A C 1
ATOM 1378 O O . ARG A 1 181 ? -19.821 -15.645 46.417 1.00 36.53 181 ARG A O 1
ATOM 1385 N N . ARG A 1 182 ? -19.655 -17.732 47.269 1.00 36.72 182 ARG A N 1
ATOM 1386 C CA . ARG A 1 182 ? -18.238 -17.858 47.646 1.00 36.72 182 ARG A CA 1
ATOM 1387 C C . ARG A 1 182 ? -17.270 -17.902 46.451 1.00 36.72 182 ARG A C 1
ATOM 1389 O O . ARG A 1 182 ? -17.591 -18.528 45.450 1.00 36.72 182 ARG A O 1
ATOM 1396 N N . GLY A 1 183 ? -16.034 -17.447 46.693 1.00 32.00 183 GLY A N 1
ATOM 1397 C CA . GLY A 1 183 ? -14.803 -17.865 45.993 1.00 32.00 183 GLY A CA 1
ATOM 1398 C C . GLY A 1 183 ? -13.861 -16.684 45.716 1.00 32.00 183 GLY A C 1
ATOM 1399 O O . GLY A 1 183 ? -14.125 -15.930 44.797 1.00 32.00 183 GLY A O 1
ATOM 1400 N N . LYS A 1 184 ? -12.892 -16.364 46.596 1.00 32.41 184 LYS A N 1
ATOM 1401 C CA . LYS A 1 184 ? -11.467 -16.791 46.503 1.00 32.41 184 LYS A CA 1
ATOM 1402 C C . LYS A 1 184 ? -10.811 -16.324 45.184 1.00 32.41 184 LYS A C 1
ATOM 1404 O O . LYS A 1 184 ? -11.210 -16.830 44.152 1.00 32.41 184 LYS A O 1
ATOM 1409 N N . TRP A 1 185 ? -9.789 -15.471 45.082 1.00 29.34 185 TRP A N 1
ATOM 1410 C CA . TRP A 1 185 ? -8.901 -14.712 45.975 1.00 29.34 185 TRP A CA 1
ATOM 1411 C C . TRP A 1 185 ? -8.330 -13.550 45.134 1.00 29.34 185 TRP A C 1
ATOM 1413 O O . TRP A 1 185 ? -8.015 -13.755 43.966 1.00 29.34 185 TRP A O 1
ATOM 1423 N N . CYS A 1 186 ? -8.143 -12.374 45.731 1.00 31.67 186 CYS A N 1
ATOM 1424 C CA . CYS A 1 186 ? -7.357 -11.267 45.178 1.00 31.67 186 CYS A CA 1
ATOM 1425 C C . CYS A 1 186 ? -6.182 -11.030 46.141 1.00 31.67 186 CYS A C 1
ATOM 1427 O O . CYS A 1 186 ? -6.450 -10.895 47.340 1.00 31.67 186 CYS A O 1
ATOM 1429 N N . PRO A 1 187 ? -4.909 -11.026 45.703 1.00 43.34 187 PRO A N 1
ATOM 1430 C CA . PRO A 1 187 ? -3.817 -10.589 46.550 1.00 43.34 187 PRO A CA 1
ATOM 1431 C C . PRO A 1 187 ? -3.317 -9.195 46.143 1.00 43.34 187 PRO A C 1
ATOM 1433 O O . PRO A 1 187 ? -3.432 -8.776 44.997 1.00 43.34 187 PRO A O 1
ATOM 1436 N N . TYR A 1 188 ? -2.668 -8.565 47.119 1.00 33.72 188 TYR A N 1
ATOM 1437 C CA . TYR A 1 188 ? -1.794 -7.394 47.047 1.00 33.72 188 TYR A CA 1
ATOM 1438 C C . TYR A 1 188 ? -2.376 -5.996 47.330 1.00 33.72 188 TYR A C 1
ATOM 1440 O O . TYR A 1 188 ? -2.924 -5.308 46.480 1.00 33.72 188 TYR A O 1
ATOM 1448 N N . HIS A 1 189 ? -2.035 -5.564 48.550 1.00 36.06 189 HIS A N 1
ATOM 1449 C CA . HIS A 1 189 ? -1.766 -4.197 48.998 1.00 36.06 189 HIS A CA 1
ATOM 1450 C C . HIS A 1 189 ? -2.919 -3.357 49.574 1.00 36.06 189 HIS A C 1
ATOM 1452 O O . HIS A 1 189 ? -3.421 -2.408 48.983 1.00 36.06 189 HIS A O 1
ATOM 1458 N N . GLN A 1 190 ? -3.242 -3.671 50.832 1.00 35.97 190 GLN A N 1
ATOM 1459 C CA . GLN A 1 190 ? -3.787 -2.739 51.818 1.00 35.97 190 GLN A CA 1
ATOM 1460 C C . GLN A 1 190 ? -2.635 -1.898 52.398 1.00 35.97 190 GLN A C 1
ATOM 1462 O O . GLN A 1 190 ? -1.786 -2.434 53.107 1.00 35.97 190 GLN A O 1
ATOM 1467 N N . ILE A 1 191 ? -2.620 -0.590 52.135 1.00 38.78 191 ILE A N 1
ATOM 1468 C CA . ILE A 1 191 ? -2.022 0.391 53.048 1.00 38.78 191 ILE A CA 1
ATOM 1469 C C . ILE A 1 191 ? -3.177 1.211 53.609 1.00 38.78 191 ILE A C 1
ATOM 1471 O O . ILE A 1 191 ? -3.948 1.818 52.869 1.00 38.78 191 ILE A O 1
ATOM 1475 N N . GLN A 1 192 ? -3.292 1.166 54.932 1.00 37.81 192 GLN A N 1
ATOM 1476 C CA . GLN A 1 192 ? -4.197 1.975 55.725 1.00 37.81 192 GLN A CA 1
ATOM 1477 C C . GLN A 1 192 ? -3.895 3.464 55.565 1.00 37.81 192 GLN A C 1
ATOM 1479 O O . GLN A 1 192 ? -2.745 3.864 55.702 1.00 37.81 192 GLN A O 1
ATOM 1484 N N . PHE A 1 193 ? -4.942 4.278 55.458 1.00 33.34 193 PHE A N 1
ATOM 1485 C CA . PHE A 1 193 ? -4.990 5.546 56.177 1.00 33.34 193 PHE A CA 1
ATOM 1486 C C . PHE A 1 193 ? -6.381 5.710 56.784 1.00 33.34 193 PHE A C 1
ATOM 1488 O O . PHE A 1 193 ? -7.382 5.878 56.093 1.00 33.34 193 PHE A O 1
ATOM 1495 N N . SER A 1 194 ? -6.415 5.573 58.107 1.00 34.66 194 SER A N 1
ATOM 1496 C CA . SER A 1 194 ? -7.490 6.040 58.970 1.00 34.66 194 SER A CA 1
ATOM 1497 C C . SER A 1 194 ? -7.490 7.566 59.038 1.00 34.66 194 SER A C 1
ATOM 1499 O O . SER A 1 194 ? -6.426 8.172 58.918 1.00 34.66 194 SER A O 1
ATOM 1501 N N . SER A 1 195 ? -8.632 8.119 59.452 1.00 37.78 195 SER A N 1
ATOM 1502 C CA . SER A 1 195 ? -8.843 9.505 59.889 1.00 37.78 195 SER A CA 1
ATOM 1503 C C . SER A 1 195 ? -9.102 10.490 58.753 1.00 37.78 195 SER A C 1
ATOM 1505 O O . SER A 1 195 ? -8.204 10.826 57.993 1.00 37.78 195 SER A O 1
ATOM 1507 N N . VAL A 1 196 ? -10.353 10.930 58.618 1.00 43.28 196 VAL A N 1
ATOM 1508 C CA . VAL A 1 196 ? -10.844 12.262 59.016 1.00 43.28 196 VAL A CA 1
ATOM 1509 C C . VAL A 1 196 ? -12.356 12.281 58.723 1.00 43.28 196 VAL A C 1
ATOM 1511 O O . VAL A 1 196 ? -12.781 11.760 57.699 1.00 43.28 196 VAL A O 1
ATOM 1514 N N . ALA A 1 197 ? -13.129 12.921 59.607 1.00 38.84 197 ALA A N 1
ATOM 1515 C CA . ALA A 1 197 ? -14.557 13.259 59.488 1.00 38.84 197 ALA A CA 1
ATOM 1516 C C . ALA A 1 197 ? -15.562 12.314 60.172 1.00 38.84 197 ALA A C 1
ATOM 1518 O O 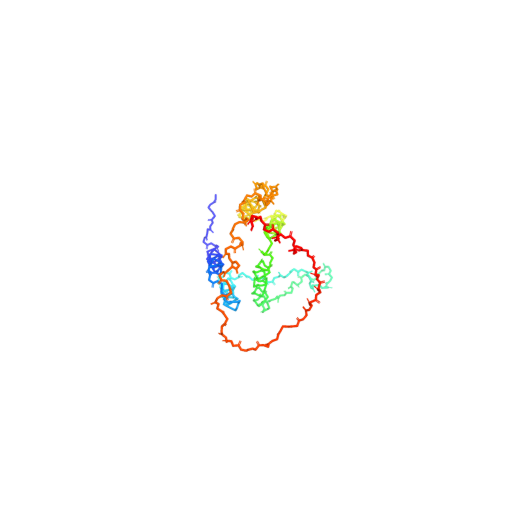. ALA A 1 197 ? -16.562 11.914 59.589 1.00 38.84 197 ALA A O 1
ATOM 1519 N N . ASP A 1 198 ? -15.341 12.070 61.463 1.00 38.84 198 ASP A N 1
ATOM 1520 C CA . ASP A 1 198 ? -16.421 11.823 62.423 1.00 38.84 198 ASP A CA 1
ATOM 1521 C C . ASP A 1 198 ? -16.510 13.062 63.333 1.00 38.84 198 ASP A C 1
ATOM 1523 O O . ASP A 1 198 ? -15.806 13.154 64.334 1.00 38.84 198 ASP A O 1
ATOM 1527 N N . CYS A 1 199 ? -17.205 14.111 62.870 1.00 36.16 199 CYS A N 1
ATOM 1528 C CA . CYS A 1 199 ? -17.391 15.379 63.603 1.00 36.16 199 CYS A CA 1
ATOM 1529 C C . CYS A 1 199 ? -18.514 16.261 63.009 1.00 36.16 199 CYS A C 1
ATOM 1531 O O . CYS A 1 199 ? -18.395 17.483 62.953 1.00 36.16 199 CYS A O 1
ATOM 1533 N N . THR A 1 200 ? -19.619 15.667 62.545 1.00 43.44 200 THR A N 1
ATOM 1534 C CA . THR A 1 200 ? -20.856 16.421 62.240 1.00 43.44 200 THR A CA 1
ATOM 1535 C C . THR A 1 200 ? -22.080 15.677 62.767 1.00 43.44 200 THR A C 1
ATOM 1537 O O . THR A 1 200 ? -22.912 15.192 62.015 1.00 43.44 200 THR A O 1
ATOM 1540 N N . ALA A 1 201 ? -22.175 15.569 64.091 1.00 40.78 201 ALA A N 1
ATOM 1541 C CA . ALA A 1 201 ? -23.398 15.156 64.774 1.00 40.78 201 ALA A CA 1
ATOM 1542 C C . ALA A 1 201 ? -23.425 15.752 66.190 1.00 40.78 201 ALA A C 1
ATOM 1544 O O . ALA A 1 201 ? -23.142 15.075 67.173 1.00 40.78 201 ALA A O 1
ATOM 1545 N N . ILE A 1 202 ? -23.721 17.049 66.291 1.00 41.44 202 ILE A N 1
ATOM 1546 C CA . ILE A 1 202 ? -24.348 17.599 67.497 1.00 41.44 202 ILE A CA 1
ATOM 1547 C C . ILE A 1 202 ? -25.614 18.308 67.036 1.00 41.44 202 ILE A C 1
ATOM 1549 O O . ILE A 1 202 ? -25.571 19.374 66.420 1.00 41.44 202 ILE A O 1
ATOM 1553 N N . ASP A 1 203 ? -26.716 17.621 67.314 1.00 47.94 203 ASP A N 1
ATOM 1554 C CA . ASP A 1 203 ? -28.094 18.056 67.191 1.00 47.94 203 ASP A CA 1
ATOM 1555 C C . ASP A 1 203 ? -28.352 19.383 67.903 1.00 47.94 203 ASP A C 1
ATOM 1557 O O . ASP A 1 203 ? -27.877 19.651 69.010 1.00 47.94 203 ASP A O 1
ATOM 1561 N N . GLY A 1 204 ? -29.197 20.185 67.265 1.00 41.72 204 GLY A N 1
ATOM 1562 C CA . GLY A 1 204 ? -29.966 21.209 67.940 1.00 41.72 204 GLY A CA 1
ATOM 1563 C C . GLY A 1 204 ? -31.282 20.649 68.485 1.00 41.72 204 GLY A C 1
ATOM 1564 O O . GLY A 1 204 ? -31.907 19.787 67.878 1.00 41.72 204 GLY A O 1
ATOM 1565 N N . TYR A 1 205 ? -31.745 21.320 69.542 1.00 42.44 205 TYR A N 1
ATOM 1566 C CA . TYR A 1 205 ? -33.145 21.544 69.924 1.00 42.44 205 TYR A CA 1
ATOM 1567 C C . TYR A 1 205 ? -33.802 20.613 70.971 1.00 42.44 205 TYR A C 1
ATOM 1569 O O . TYR A 1 205 ? -34.307 19.546 70.647 1.00 42.44 205 TYR A O 1
ATOM 1577 N N . ARG A 1 206 ? -33.956 21.212 72.168 1.00 40.81 206 ARG A N 1
ATOM 1578 C CA . ARG A 1 206 ? -34.881 20.932 73.291 1.00 40.81 206 ARG A CA 1
ATOM 1579 C C . ARG A 1 206 ? -34.610 19.750 74.214 1.00 40.81 206 ARG A C 1
ATOM 1581 O O . ARG A 1 206 ? -34.651 18.593 73.764 1.00 40.81 206 ARG A O 1
#

Foldseek 3Di:
DDDPCVLCVLVVVLVVQLVVLVVCCVVPVDDPVVSLVSLLVSQVSCCVVNVPWCQAPDPPPDPPDDPDPPGPRCVVVRSVVSSCVSSVVVVVLVVQVVDQQPSLVVVLVVLVVVLVVCVVVVHDPVVNVVSVVVNVVSVVVSVVRPPPVPCPPPPPPPDDDDCPPVVVVVVVVVPPDDDDDDDDDDDDDDDDDDDDDPPPDDDDDD

Secondary structure (DSSP, 8-state):
----TTTTHHHHHHHHHHHHHHHHHHHH---HHHHHHHHHHHHHHHHHHS--------TTS--SGGG-------TTTHHHHHHHHHHHHHHHHHHHTTSTTHHHHHHHHHHHHHHHHHHHTT--HHHHHHHHHHHHHHHHHHHHHS-TTS-TTS-------STTTHHHHHHHTTSS-----------S------------------

Radius of gyration: 30.31 Å; chains: 1; bounding box: 68×43×96 Å

pLDDT: mean 70.33, std 20.34, range [29.34, 94.06]

Sequence (206 aa):
MPISLTEYRVLYFCIVLLFVTGIVDDLRELPPAAKFVMQLIVALALVFLDEQLVRFVGDILDQSGPNEYEPLGLDILAIPLTVFAMLGVINAFNLIDGLDGLCGGITLIALAALMGLAFHHGGAVTEFKLLGIVLVTVAAFLIFNLSIWSPASLPRRRGEYGDGVDSCLFSDQSLSTRHTRRGKWCPYHQIQFSSVADCTAIDGYR